Protein AF-E4WQK2-F1 (afdb_monomer_lite)

Foldseek 3Di:
DDPVCCPAPNLVVQLVLDDPVLCVVLVQEDSNLCSLLQWHWDPPDPDPVQTWIARPFPRDIDGRDNHSVCSLVVVCVRCVLGLSNQQVVLVPPQPPCLPDLVSQLVQLVVCCVPPNVVDDSVLSSVCSVLQWHADPVVQWIARSFNRQTHHSVQPDPVQSDPVNCVVSVLVSDSHGPSNCVVCPPVVSSVSVVVVVPDPPPPPPPPPDDPPPDPDPPPDDDPDDDDDDDD

Sequence (230 aa):
MSMLETDLFGFFDRFDCWTEDDNEFFDKTTLVERCKAGLIPERPCEEPDKLRLKCEFCEATFSEPDTDDEILAIHAMISSECPIIVSESALEPMIVEFESDDLRLTSLELLRATQCPHLDREFIAKLASEGFYFDERIQMIKCFFCITTIPVTRLTKTNLSEVYFTQFHSKSLVQCKQLLNVIGPKKFMELRDSRQAPATVPVDPNFKVKKSVPAKLTDVPKNEFSPAFY

Structure (mmCIF, N/CA/C/O backbone):
data_AF-E4WQK2-F1
#
_entry.id   AF-E4WQK2-F1
#
loop_
_atom_site.group_PDB
_atom_site.id
_atom_site.type_symbol
_atom_site.label_atom_id
_atom_site.label_alt_id
_atom_site.label_comp_id
_atom_site.label_asym_id
_atom_site.label_entity_id
_atom_site.label_seq_id
_atom_site.pdbx_PDB_ins_code
_atom_site.Cartn_x
_atom_site.Cartn_y
_atom_site.Cartn_z
_atom_site.occupancy
_atom_site.B_iso_or_equiv
_atom_site.auth_seq_id
_atom_site.auth_comp_id
_atom_site.auth_asym_id
_atom_site.auth_atom_id
_atom_site.pdbx_PDB_model_num
ATOM 1 N N . MET A 1 1 ? 10.151 -13.221 1.284 1.00 47.53 1 MET A N 1
ATOM 2 C CA . MET A 1 1 ? 8.904 -12.756 0.644 1.00 47.53 1 MET A CA 1
ATOM 3 C C . MET A 1 1 ? 8.333 -13.919 -0.154 1.00 47.53 1 MET A C 1
ATOM 5 O O . MET A 1 1 ? 9.067 -14.493 -0.950 1.00 47.53 1 MET A O 1
ATOM 9 N N . SER A 1 2 ? 7.121 -14.380 0.166 1.00 35.62 2 SER A N 1
ATOM 10 C CA . SER A 1 2 ? 6.542 -15.596 -0.438 1.00 35.62 2 SER A CA 1
ATOM 11 C C . SER A 1 2 ? 5.793 -15.258 -1.733 1.00 35.62 2 SER A C 1
ATOM 13 O O . SER A 1 2 ? 5.222 -14.176 -1.827 1.00 35.62 2 SER A O 1
ATOM 15 N N . MET A 1 3 ? 5.741 -16.185 -2.697 1.00 34.91 3 MET A N 1
ATOM 16 C CA . MET A 1 3 ? 5.001 -16.055 -3.972 1.00 34.91 3 MET A CA 1
ATOM 17 C C . MET A 1 3 ? 3.499 -15.724 -3.823 1.00 34.91 3 MET A C 1
ATOM 19 O O . MET A 1 3 ? 2.826 -15.520 -4.820 1.00 34.91 3 MET A O 1
ATOM 2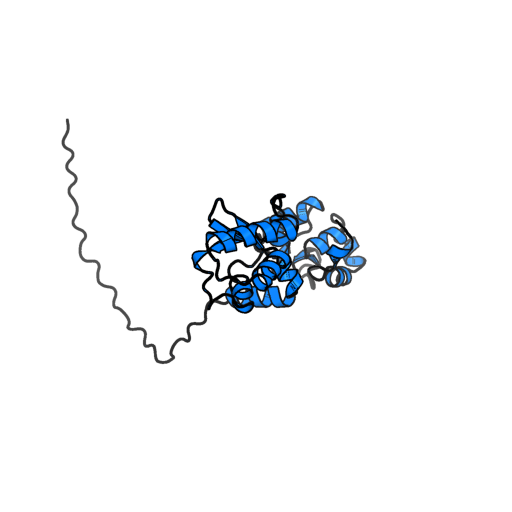3 N N . LEU A 1 4 ? 2.943 -15.692 -2.608 1.00 38.88 4 LEU A N 1
ATOM 24 C CA . LEU A 1 4 ? 1.546 -15.317 -2.361 1.00 38.88 4 LEU A CA 1
ATOM 25 C C . LEU A 1 4 ? 1.341 -13.802 -2.198 1.00 38.88 4 LEU A C 1
ATOM 27 O O . LEU A 1 4 ? 0.207 -13.342 -2.251 1.00 38.88 4 LEU A O 1
ATOM 31 N N . GLU A 1 5 ? 2.409 -13.015 -2.035 1.00 51.47 5 GLU A N 1
ATOM 32 C CA . GLU A 1 5 ? 2.319 -11.546 -2.007 1.00 51.47 5 GLU A CA 1
ATOM 33 C C . GLU A 1 5 ? 2.334 -10.922 -3.412 1.00 51.47 5 GLU A C 1
ATOM 35 O O . GLU A 1 5 ? 2.184 -9.711 -3.536 1.00 51.47 5 GLU A O 1
ATOM 40 N N . THR A 1 6 ? 2.510 -11.721 -4.474 1.00 53.97 6 THR A N 1
ATOM 41 C CA . THR A 1 6 ? 2.817 -11.189 -5.806 1.00 53.97 6 THR A CA 1
ATOM 42 C C . THR A 1 6 ? 1.617 -10.669 -6.573 1.00 53.97 6 THR A C 1
ATOM 44 O O . THR A 1 6 ? 1.842 -9.827 -7.412 1.00 53.97 6 THR A O 1
ATOM 47 N N . ASP A 1 7 ? 0.365 -11.055 -6.309 1.00 64.06 7 ASP A N 1
ATOM 48 C CA . ASP A 1 7 ? -0.767 -10.457 -7.054 1.00 64.06 7 ASP A CA 1
ATOM 49 C C . ASP A 1 7 ? -1.229 -9.100 -6.484 1.00 64.06 7 ASP A C 1
ATOM 51 O O . ASP A 1 7 ? -2.139 -8.440 -6.994 1.00 64.06 7 ASP A O 1
ATOM 55 N N . LEU A 1 8 ? -0.584 -8.635 -5.409 1.00 63.75 8 LEU A N 1
ATOM 56 C CA . LEU A 1 8 ? -0.851 -7.304 -4.894 1.00 63.75 8 LEU A CA 1
ATOM 57 C C . LEU A 1 8 ? -0.469 -6.262 -5.937 1.00 63.75 8 LEU A C 1
ATOM 59 O O . LEU A 1 8 ? 0.615 -6.285 -6.514 1.00 63.75 8 LEU A O 1
ATOM 63 N N . PHE A 1 9 ? -1.409 -5.350 -6.176 1.00 72.94 9 PHE A N 1
ATOM 64 C CA . PHE A 1 9 ? -1.321 -4.334 -7.211 1.00 72.94 9 PHE A CA 1
ATOM 65 C C . PHE A 1 9 ? -1.300 -4.866 -8.650 1.00 72.94 9 PHE A C 1
ATOM 67 O O . PHE A 1 9 ? -0.885 -4.109 -9.500 1.00 72.94 9 PHE A O 1
ATOM 74 N N . GLY A 1 10 ? -1.729 -6.083 -8.993 1.00 81.69 10 GLY A N 1
ATOM 75 C CA . GLY A 1 10 ? -1.776 -6.501 -10.412 1.00 81.69 10 GLY A CA 1
ATOM 76 C C . GLY A 1 10 ? -0.384 -6.646 -11.040 1.00 81.69 10 GLY A C 1
ATOM 77 O O . GLY A 1 10 ? -0.112 -6.170 -12.139 1.00 81.69 10 GLY A O 1
ATOM 78 N N . PHE A 1 11 ? 0.545 -7.253 -10.302 1.00 87.69 11 PHE A N 1
ATOM 79 C CA . PHE A 1 11 ? 1.897 -7.541 -10.787 1.00 87.69 11 PHE A CA 1
ATOM 80 C C . PHE A 1 11 ? 1.895 -8.335 -12.091 1.00 87.69 11 PHE A C 1
ATOM 82 O O . PHE A 1 11 ? 2.681 -8.015 -12.976 1.00 87.69 11 PHE A O 1
ATOM 89 N N . PHE A 1 12 ? 1.034 -9.353 -12.206 1.00 88.81 12 PHE A N 1
ATOM 90 C CA . PHE A 1 12 ? 0.967 -10.195 -13.401 1.00 88.81 12 PHE A CA 1
ATOM 91 C C . PHE A 1 12 ? 0.456 -9.412 -14.609 1.00 88.81 12 PHE A C 1
ATOM 93 O O . PHE A 1 12 ? 1.057 -9.512 -15.671 1.00 88.81 12 PHE A O 1
ATOM 100 N N . ASP A 1 13 ? -0.544 -8.545 -14.421 1.00 89.12 13 ASP A N 1
ATOM 101 C CA . ASP A 1 13 ? -1.016 -7.644 -15.479 1.00 89.12 13 ASP A CA 1
ATOM 102 C C . ASP A 1 13 ? 0.129 -6.762 -16.001 1.00 89.12 13 ASP A C 1
ATOM 104 O O . ASP A 1 13 ? 0.308 -6.607 -17.208 1.00 89.12 13 ASP A O 1
ATOM 108 N N . ARG A 1 14 ? 0.965 -6.227 -15.098 1.00 92.12 14 ARG A N 1
ATOM 109 C CA . ARG A 1 14 ? 2.166 -5.485 -15.503 1.00 92.12 14 ARG A CA 1
ATOM 110 C C . ARG A 1 14 ? 3.194 -6.364 -16.169 1.00 92.12 14 ARG A C 1
ATOM 112 O O . ARG A 1 14 ? 3.800 -5.903 -17.122 1.00 92.12 14 ARG A O 1
ATOM 119 N N . PHE A 1 15 ? 3.427 -7.567 -15.660 1.00 93.31 15 PHE A N 1
ATOM 120 C CA . PHE A 1 15 ? 4.380 -8.512 -16.232 1.00 93.31 15 PHE A CA 1
ATOM 121 C C . PHE A 1 15 ? 4.030 -8.807 -17.697 1.00 93.31 15 PHE A C 1
ATOM 123 O O . PHE A 1 15 ? 4.909 -8.758 -18.553 1.00 93.31 15 PHE A O 1
ATOM 130 N N . ASP A 1 16 ? 2.742 -8.979 -17.994 1.00 93.06 16 ASP A N 1
ATOM 131 C CA . ASP A 1 16 ? 2.219 -9.221 -19.341 1.00 93.06 16 ASP A CA 1
ATOM 132 C C . ASP A 1 16 ? 2.326 -7.998 -20.278 1.00 93.06 16 ASP A C 1
ATOM 134 O O . ASP A 1 16 ? 2.269 -8.148 -21.500 1.00 93.06 16 ASP A O 1
ATOM 138 N N . CYS A 1 17 ? 2.524 -6.784 -19.747 1.00 92.31 17 CYS A N 1
ATOM 139 C CA . CYS A 1 17 ? 2.789 -5.590 -20.561 1.00 92.31 17 CYS A CA 1
ATOM 140 C C . CYS A 1 17 ? 4.197 -5.572 -21.182 1.00 92.31 17 CYS A C 1
ATOM 142 O O . CYS A 1 17 ? 4.439 -4.766 -22.086 1.00 92.31 17 CYS A O 1
ATOM 144 N N . TRP A 1 18 ? 5.116 -6.419 -20.711 1.00 93.88 18 TRP A N 1
ATOM 145 C CA . TRP A 1 18 ? 6.500 -6.466 -21.178 1.00 93.88 18 TRP A CA 1
ATOM 146 C C . TRP A 1 18 ? 6.686 -7.481 -22.301 1.00 93.88 18 TRP A C 1
ATOM 148 O O . TRP A 1 18 ? 6.331 -8.651 -22.189 1.00 93.88 18 TRP A O 1
ATOM 158 N N . THR A 1 19 ? 7.305 -7.034 -23.386 1.00 92.81 19 THR A N 1
ATOM 159 C CA . THR A 1 19 ? 7.730 -7.878 -24.508 1.00 92.81 19 THR A CA 1
ATOM 160 C C . THR A 1 19 ? 9.213 -8.229 -24.397 1.00 92.81 19 THR A C 1
ATOM 162 O O . THR A 1 19 ? 9.945 -7.620 -23.616 1.00 92.81 19 THR A O 1
ATOM 165 N N . GLU A 1 20 ? 9.669 -9.221 -25.167 1.00 91.56 20 GLU A N 1
ATOM 166 C CA . GLU A 1 20 ? 11.101 -9.546 -25.264 1.00 91.56 20 GLU A CA 1
ATOM 167 C C . GLU A 1 20 ? 11.903 -8.315 -25.708 1.00 91.56 20 GLU A C 1
ATOM 169 O O . GLU A 1 20 ? 12.851 -7.945 -25.021 1.00 91.56 20 GLU A O 1
ATOM 174 N N . ASP A 1 21 ? 11.429 -7.608 -26.740 1.00 89.38 21 ASP A N 1
ATOM 175 C CA . ASP A 1 21 ? 12.044 -6.375 -27.237 1.00 89.38 21 ASP A CA 1
ATOM 176 C C . ASP A 1 21 ? 12.180 -5.307 -26.138 1.00 89.38 21 ASP A C 1
ATOM 178 O O . ASP A 1 21 ? 13.259 -4.747 -25.967 1.00 89.38 21 ASP A O 1
ATOM 182 N N . ASP A 1 22 ? 11.134 -5.037 -25.338 1.00 90.62 22 ASP A N 1
ATOM 183 C CA . ASP A 1 22 ? 11.268 -4.055 -24.244 1.00 90.62 22 ASP A CA 1
ATOM 184 C C . ASP A 1 22 ? 12.362 -4.479 -23.258 1.00 90.62 22 ASP A C 1
ATOM 186 O O . ASP A 1 22 ? 13.129 -3.648 -22.783 1.00 90.62 22 ASP A O 1
ATOM 190 N N . ASN A 1 23 ? 12.447 -5.769 -22.931 1.00 90.50 23 ASN A N 1
ATOM 191 C CA . ASN A 1 23 ? 13.437 -6.254 -21.976 1.00 90.50 23 ASN A CA 1
ATOM 192 C C . ASN A 1 23 ? 14.869 -6.185 -22.521 1.00 90.50 23 ASN A C 1
ATOM 194 O O . ASN A 1 23 ? 15.788 -6.030 -21.725 1.00 90.50 23 ASN A O 1
ATOM 198 N N . GLU A 1 24 ? 15.066 -6.264 -23.839 1.00 91.00 24 GLU A N 1
ATOM 199 C CA . GLU A 1 24 ? 16.371 -5.997 -24.458 1.00 91.00 24 GLU A CA 1
ATOM 200 C C . GLU A 1 24 ? 16.767 -4.519 -24.352 1.00 91.00 24 GLU A C 1
ATOM 202 O O . GLU A 1 24 ? 17.947 -4.198 -24.230 1.00 91.00 24 GLU A O 1
ATOM 207 N N . PHE A 1 25 ? 15.785 -3.617 -24.387 1.00 89.81 25 PHE A N 1
ATOM 208 C CA . PHE A 1 25 ? 15.997 -2.174 -24.299 1.00 89.81 25 PHE A CA 1
ATOM 209 C C . PHE A 1 25 ? 16.221 -1.673 -22.870 1.00 89.81 25 PHE A C 1
ATOM 211 O O . PHE A 1 25 ? 16.947 -0.700 -22.670 1.00 89.81 25 PHE A O 1
ATOM 218 N N . PHE A 1 26 ? 15.597 -2.321 -21.892 1.00 92.38 26 PHE A N 1
ATOM 219 C CA . PHE A 1 26 ? 15.767 -2.023 -20.478 1.00 92.38 26 PHE A CA 1
ATOM 220 C C . PHE A 1 26 ? 16.654 -3.099 -19.827 1.00 92.38 26 PHE A C 1
ATOM 222 O O . PHE A 1 26 ? 16.157 -4.021 -19.171 1.00 92.38 26 PHE A O 1
ATOM 229 N N . ASP A 1 27 ? 17.963 -3.027 -20.077 1.00 93.88 27 ASP A N 1
ATOM 230 C CA . ASP A 1 27 ? 18.944 -4.074 -19.753 1.00 93.88 27 ASP A CA 1
ATOM 231 C C . ASP A 1 27 ? 19.620 -3.906 -18.383 1.00 93.88 27 ASP A C 1
ATOM 233 O O . ASP A 1 27 ? 20.290 -4.824 -17.900 1.00 93.88 27 ASP A O 1
ATOM 237 N N . LYS A 1 28 ? 19.444 -2.747 -17.741 1.00 95.62 28 LYS A N 1
ATOM 238 C CA . LYS A 1 28 ? 20.088 -2.424 -16.460 1.00 95.62 28 LYS A CA 1
ATOM 239 C C . LYS A 1 28 ? 19.337 -2.980 -15.261 1.00 95.62 28 LYS A C 1
ATOM 241 O O . LYS A 1 28 ? 19.944 -3.285 -14.235 1.00 95.62 28 LYS A O 1
ATOM 246 N N . THR A 1 29 ? 18.020 -3.093 -15.385 1.00 96.38 29 THR A N 1
ATOM 247 C CA . THR A 1 29 ? 17.130 -3.560 -14.325 1.00 96.38 29 THR A CA 1
ATOM 248 C C . THR A 1 29 ? 16.412 -4.839 -14.721 1.00 96.38 29 THR A C 1
ATOM 250 O O . THR A 1 29 ? 16.232 -5.152 -15.898 1.00 96.38 29 THR A O 1
ATOM 253 N N . THR A 1 30 ? 15.981 -5.616 -13.735 1.00 95.88 30 THR A N 1
ATOM 254 C CA . THR A 1 30 ? 15.232 -6.842 -13.989 1.00 95.88 30 THR A CA 1
ATOM 255 C C . THR A 1 30 ? 13.743 -6.555 -14.157 1.00 95.88 30 THR A C 1
ATOM 257 O O . THR A 1 30 ? 13.148 -5.743 -13.446 1.00 95.88 30 THR A O 1
ATOM 260 N N . LEU A 1 31 ? 13.099 -7.296 -15.064 1.00 95.31 31 LEU A N 1
ATOM 261 C CA . LEU A 1 31 ? 11.646 -7.260 -15.263 1.00 95.31 31 LEU A CA 1
ATOM 262 C C . LEU A 1 31 ? 10.870 -7.383 -13.940 1.00 95.31 31 LEU A C 1
ATOM 264 O O . LEU A 1 31 ? 9.914 -6.651 -13.696 1.00 95.31 31 LEU A O 1
ATOM 268 N N . VAL A 1 32 ? 11.307 -8.292 -13.065 1.00 93.69 32 VAL A N 1
ATOM 269 C CA . VAL A 1 32 ? 10.649 -8.552 -11.780 1.00 93.69 32 VAL A CA 1
ATOM 270 C C . VAL A 1 32 ? 10.656 -7.312 -10.889 1.00 93.69 32 VAL A C 1
ATOM 272 O O . VAL A 1 32 ? 9.604 -6.952 -10.357 1.00 93.69 32 VAL A O 1
ATOM 275 N N . GLU A 1 33 ? 11.799 -6.644 -10.731 1.00 93.94 33 GLU A N 1
ATOM 276 C CA . GLU A 1 33 ? 11.900 -5.469 -9.861 1.00 93.94 33 GLU A CA 1
ATOM 277 C C . GLU A 1 33 ? 11.173 -4.255 -10.456 1.00 93.94 33 GLU A C 1
ATOM 279 O O . GLU A 1 33 ? 10.476 -3.540 -9.732 1.00 93.94 33 GLU A O 1
ATOM 284 N N . ARG A 1 34 ? 11.180 -4.094 -11.786 1.00 95.12 34 ARG A N 1
ATOM 285 C CA . ARG A 1 34 ? 10.340 -3.093 -12.468 1.00 95.12 34 ARG A CA 1
ATOM 286 C C . ARG A 1 34 ? 8.850 -3.302 -12.189 1.00 95.12 34 ARG A C 1
ATOM 288 O O . ARG A 1 34 ? 8.156 -2.365 -11.788 1.00 95.12 34 ARG A O 1
ATOM 295 N N . CYS A 1 35 ? 8.355 -4.530 -12.341 1.00 93.50 35 CYS A N 1
ATOM 296 C CA . CYS A 1 35 ? 6.951 -4.860 -12.089 1.00 93.50 35 CYS A CA 1
ATOM 297 C C . CYS A 1 35 ? 6.563 -4.689 -10.613 1.00 93.50 35 CYS A C 1
ATOM 299 O O . CYS A 1 35 ? 5.464 -4.194 -10.332 1.00 93.50 35 CYS A O 1
ATOM 301 N N . LYS A 1 36 ? 7.449 -5.051 -9.671 1.00 89.38 36 LYS A N 1
ATOM 302 C CA . LYS A 1 36 ? 7.256 -4.806 -8.228 1.00 89.38 36 LYS A CA 1
ATOM 303 C C . LYS A 1 36 ? 7.167 -3.319 -7.910 1.00 89.38 36 LYS A C 1
ATOM 305 O O . LYS A 1 36 ? 6.302 -2.912 -7.144 1.00 89.38 36 LYS A O 1
ATOM 310 N N . ALA A 1 37 ? 7.989 -2.500 -8.559 1.00 91.81 37 ALA A N 1
ATOM 311 C CA . ALA A 1 37 ? 7.958 -1.051 -8.415 1.00 91.81 37 ALA A CA 1
ATOM 312 C C . ALA A 1 37 ? 6.768 -0.371 -9.122 1.00 91.81 37 ALA A C 1
ATOM 314 O O . ALA A 1 37 ? 6.678 0.858 -9.116 1.00 91.81 37 ALA A O 1
ATOM 315 N N . GLY A 1 38 ? 5.840 -1.137 -9.709 1.00 93.06 38 GLY A N 1
ATOM 316 C CA . GLY A 1 38 ? 4.648 -0.602 -10.370 1.00 93.06 38 GLY A CA 1
ATOM 317 C C . GLY A 1 38 ? 4.899 -0.061 -11.777 1.00 93.06 38 GLY A C 1
ATOM 318 O O . GLY A 1 38 ? 4.087 0.727 -12.264 1.00 93.06 38 GLY A O 1
ATOM 319 N N . LEU A 1 39 ? 6.018 -0.432 -12.408 1.00 95.38 39 LEU A N 1
ATOM 320 C CA . LEU A 1 39 ? 6.482 0.162 -13.659 1.00 95.38 39 LEU A CA 1
ATOM 321 C C . LEU A 1 39 ? 6.132 -0.688 -14.880 1.00 95.38 39 LEU A C 1
ATOM 323 O O . LEU A 1 39 ? 6.212 -1.917 -14.860 1.00 95.38 39 LEU A O 1
ATOM 327 N N . ILE A 1 40 ? 5.795 0.012 -15.957 1.00 95.69 40 ILE A N 1
ATOM 328 C CA . ILE A 1 40 ? 5.549 -0.510 -17.302 1.00 95.69 40 ILE A CA 1
ATOM 329 C C . ILE A 1 40 ? 6.337 0.321 -18.326 1.00 95.69 40 ILE A C 1
ATOM 331 O O . ILE A 1 40 ? 6.683 1.474 -18.033 1.00 95.69 40 ILE A O 1
ATOM 335 N N . PRO A 1 41 ? 6.617 -0.214 -19.525 1.00 94.75 41 PRO A N 1
ATOM 336 C CA . PRO A 1 41 ? 7.202 0.582 -20.599 1.00 94.75 41 PRO A CA 1
ATOM 337 C C . PRO A 1 41 ? 6.231 1.692 -21.042 1.00 94.75 41 PRO A C 1
ATOM 339 O O . PRO A 1 41 ? 5.041 1.451 -21.256 1.00 94.75 41 PRO A O 1
ATOM 342 N N . GLU A 1 42 ? 6.725 2.923 -21.200 1.00 92.62 42 GLU A N 1
ATOM 343 C CA . GLU A 1 42 ? 5.944 4.035 -21.751 1.00 92.62 42 GLU A CA 1
ATOM 344 C C . GLU A 1 42 ? 5.792 3.870 -23.277 1.00 92.62 42 GLU A C 1
ATOM 346 O O . GLU A 1 42 ? 6.772 3.912 -24.021 1.00 92.62 42 GLU A O 1
ATOM 351 N N . ARG A 1 43 ? 4.554 3.672 -23.759 1.00 83.75 43 ARG A N 1
ATOM 352 C CA . ARG A 1 43 ? 4.234 3.491 -25.188 1.00 83.75 43 ARG A CA 1
ATOM 353 C C . ARG A 1 43 ? 3.077 4.402 -25.641 1.00 83.75 43 ARG A C 1
ATOM 355 O O . ARG A 1 43 ? 2.094 4.511 -24.908 1.00 83.75 43 ARG A O 1
ATOM 362 N N . PRO A 1 44 ? 3.107 4.948 -26.874 1.00 71.81 44 PRO A N 1
ATOM 363 C CA . PRO A 1 44 ? 4.276 5.070 -27.744 1.00 71.81 44 PRO A CA 1
ATOM 364 C C . PRO A 1 44 ? 5.255 6.085 -27.147 1.00 71.81 44 PRO A C 1
ATOM 366 O O . PRO A 1 44 ? 4.831 7.142 -26.684 1.00 71.81 44 PRO A O 1
ATOM 369 N N . CYS A 1 45 ? 6.553 5.791 -27.169 1.00 63.28 45 CYS A N 1
ATOM 370 C CA . CYS A 1 45 ? 7.516 6.818 -26.810 1.00 63.28 45 CYS A CA 1
ATOM 371 C C . CYS A 1 45 ? 7.611 7.824 -27.963 1.00 63.28 45 CYS A C 1
ATOM 373 O O . CYS A 1 45 ? 7.915 7.445 -29.095 1.00 63.28 45 CYS A O 1
ATOM 375 N N . GLU A 1 46 ? 7.322 9.098 -27.688 1.00 64.88 46 GLU A N 1
ATOM 376 C CA . GLU A 1 46 ? 7.424 10.179 -28.681 1.00 64.88 46 GLU A CA 1
ATOM 377 C C . GLU A 1 46 ? 8.857 10.331 -29.216 1.00 64.88 46 GLU A C 1
ATOM 379 O O . GLU A 1 46 ? 9.067 10.784 -30.341 1.00 64.88 46 GLU A O 1
ATOM 384 N N . GLU A 1 47 ? 9.837 9.903 -28.420 1.00 72.62 47 GLU A N 1
ATOM 385 C CA . GLU A 1 47 ? 11.247 9.873 -28.766 1.00 72.62 47 GLU A CA 1
ATOM 386 C C . GLU A 1 47 ? 11.734 8.413 -28.756 1.00 72.62 47 GLU A C 1
ATOM 388 O O . GLU A 1 47 ? 12.042 7.892 -27.685 1.00 72.62 47 GLU A O 1
ATOM 393 N N . PRO A 1 48 ? 11.826 7.730 -29.914 1.00 63.34 48 PRO A N 1
ATOM 394 C CA . PRO A 1 48 ? 12.203 6.311 -29.976 1.00 63.34 48 PRO A CA 1
ATOM 395 C C . PRO A 1 48 ? 13.572 6.010 -29.342 1.00 63.34 48 PRO A C 1
ATOM 397 O O . PRO A 1 48 ? 13.811 4.884 -28.922 1.00 63.34 48 PRO A O 1
ATOM 400 N N . ASP A 1 49 ? 14.431 7.024 -29.209 1.00 69.88 49 ASP A N 1
ATOM 401 C CA . ASP A 1 49 ? 15.751 6.916 -28.579 1.00 69.88 49 ASP A CA 1
ATOM 402 C C . ASP A 1 49 ? 15.727 7.119 -27.049 1.00 69.88 49 ASP A C 1
ATOM 404 O O . ASP A 1 49 ? 16.746 6.940 -26.381 1.00 69.88 49 ASP A O 1
ATOM 408 N N . LYS A 1 50 ? 14.590 7.523 -26.467 1.00 75.25 50 LYS A N 1
ATOM 409 C CA . LYS A 1 50 ? 14.439 7.740 -25.022 1.00 75.25 50 LYS A CA 1
ATOM 410 C C . LYS A 1 50 ? 13.486 6.716 -24.439 1.00 75.25 50 LYS A C 1
ATOM 412 O O . LYS A 1 50 ? 12.293 6.950 -24.317 1.00 75.25 50 LYS A O 1
ATOM 417 N N . LEU A 1 51 ? 14.028 5.585 -24.030 1.00 82.81 51 LEU A N 1
ATOM 418 C CA . LEU A 1 51 ? 13.278 4.573 -23.300 1.00 82.81 51 LEU A CA 1
ATOM 419 C C . LEU A 1 51 ? 12.881 5.118 -21.924 1.00 82.81 51 LEU A C 1
ATOM 421 O O . LEU A 1 51 ? 13.724 5.613 -21.169 1.00 82.81 51 LEU A O 1
ATOM 425 N N . ARG A 1 52 ? 11.586 5.066 -21.608 1.00 92.69 52 ARG A N 1
ATOM 426 C CA . ARG A 1 52 ? 11.042 5.575 -20.346 1.00 92.69 52 ARG A CA 1
ATOM 427 C C . ARG A 1 52 ? 10.150 4.540 -19.690 1.00 92.69 52 ARG A C 1
ATOM 429 O O . ARG A 1 52 ? 9.380 3.839 -20.344 1.00 92.69 52 ARG A O 1
ATOM 436 N N . LEU A 1 53 ? 10.264 4.480 -18.373 1.00 94.62 53 LEU A N 1
ATOM 437 C CA . LEU A 1 53 ? 9.399 3.710 -17.501 1.00 94.62 53 LEU A CA 1
ATOM 438 C C . LEU A 1 53 ? 8.282 4.627 -17.017 1.00 94.62 53 LEU A C 1
ATOM 440 O O . LEU A 1 53 ? 8.542 5.766 -16.623 1.00 94.62 53 LEU A O 1
ATOM 444 N N . LYS A 1 54 ? 7.049 4.128 -17.018 1.00 95.50 54 LYS A N 1
ATOM 445 C CA . LYS A 1 54 ? 5.887 4.803 -16.441 1.00 95.50 54 LYS A CA 1
ATOM 446 C C . LYS A 1 54 ? 5.345 3.973 -15.285 1.00 95.50 54 LYS A C 1
ATOM 448 O O . LYS A 1 54 ? 5.144 2.770 -15.420 1.00 95.50 54 LYS A O 1
ATOM 453 N N . CYS A 1 55 ? 5.068 4.617 -14.159 1.00 95.31 55 CYS A N 1
ATOM 454 C CA . CYS A 1 55 ? 4.308 4.007 -13.078 1.00 95.31 55 CYS A CA 1
ATOM 455 C C . CYS A 1 55 ? 2.813 4.010 -13.414 1.00 95.31 55 CYS A C 1
ATOM 457 O O . CYS A 1 55 ? 2.240 5.052 -13.731 1.00 95.31 55 CYS A O 1
ATOM 459 N N . GLU A 1 56 ? 2.162 2.859 -13.286 1.00 92.38 56 GLU A N 1
ATOM 460 C CA . GLU A 1 56 ? 0.730 2.696 -13.569 1.00 92.38 56 GLU A CA 1
ATOM 461 C C . GLU A 1 56 ? -0.177 3.401 -12.537 1.00 92.38 56 GLU A C 1
ATOM 463 O O . GLU A 1 56 ? -1.328 3.719 -12.824 1.00 92.38 56 GLU A O 1
ATOM 468 N N . PHE A 1 57 ? 0.339 3.696 -11.337 1.00 88.12 57 PHE A N 1
ATOM 469 C CA . PHE A 1 57 ? -0.458 4.229 -10.222 1.00 88.12 57 PHE A CA 1
ATOM 470 C C . PHE A 1 57 ? -0.364 5.743 -10.044 1.00 88.12 57 PHE A C 1
ATOM 472 O O . PHE A 1 57 ? -1.349 6.405 -9.709 1.00 88.12 57 PHE A O 1
ATOM 479 N N . CYS A 1 58 ? 0.835 6.302 -10.175 1.00 90.81 58 CYS A N 1
ATOM 480 C CA . CYS A 1 58 ? 1.062 7.737 -9.995 1.00 90.81 58 CYS A CA 1
ATOM 481 C C . CYS A 1 58 ? 1.366 8.457 -11.309 1.00 90.81 58 CYS A C 1
ATOM 483 O O . CYS A 1 58 ? 1.608 9.659 -11.288 1.00 90.81 58 CYS A O 1
ATOM 485 N N . GLU A 1 59 ? 1.389 7.723 -12.427 1.00 91.94 59 GLU A N 1
ATOM 486 C CA . GLU A 1 59 ? 1.736 8.215 -13.765 1.00 91.94 59 GLU A CA 1
ATOM 487 C C . GLU A 1 59 ? 3.126 8.856 -13.871 1.00 91.94 59 GLU A C 1
ATOM 489 O O . GLU A 1 59 ? 3.460 9.435 -14.902 1.00 91.94 59 GLU A O 1
ATOM 494 N N . ALA A 1 60 ? 3.958 8.726 -12.832 1.00 93.75 60 ALA A N 1
ATOM 495 C CA . ALA A 1 60 ? 5.325 9.207 -12.846 1.00 93.75 60 ALA A CA 1
ATOM 496 C C . ALA A 1 60 ? 6.123 8.488 -13.932 1.00 93.75 60 ALA A C 1
ATOM 498 O O . ALA A 1 60 ? 6.073 7.265 -14.057 1.00 93.75 60 ALA A O 1
ATOM 499 N N . THR A 1 61 ? 6.886 9.267 -14.686 1.00 94.38 61 THR A N 1
ATOM 500 C CA . THR A 1 61 ? 7.715 8.782 -15.790 1.00 94.38 61 THR A CA 1
ATOM 501 C C . THR A 1 61 ? 9.182 9.059 -15.497 1.00 94.38 61 THR A C 1
ATOM 503 O O . THR A 1 61 ? 9.520 10.202 -15.171 1.00 94.38 61 THR A O 1
ATOM 506 N N . PHE A 1 62 ? 10.060 8.075 -15.653 1.00 91.19 62 PHE A N 1
ATOM 507 C CA . PHE A 1 62 ? 11.499 8.244 -15.448 1.00 91.19 62 PHE A CA 1
ATOM 508 C C . PHE A 1 62 ? 12.332 7.337 -16.351 1.00 91.19 62 PHE A C 1
ATOM 510 O O . PHE A 1 62 ? 11.835 6.365 -16.916 1.00 91.19 62 PHE A O 1
ATOM 517 N N . SER A 1 63 ? 13.597 7.710 -16.529 1.00 93.25 63 SER A N 1
ATOM 518 C CA . SER A 1 63 ? 14.584 6.880 -17.222 1.00 93.25 63 SER A CA 1
ATOM 519 C C . SER A 1 63 ? 14.903 5.636 -16.401 1.00 93.25 63 SER A C 1
ATOM 521 O O . SER A 1 63 ? 14.777 5.664 -15.177 1.00 93.25 63 SER A O 1
ATOM 523 N N . GLU A 1 64 ? 15.353 4.569 -17.058 1.00 93.94 64 GLU A N 1
ATOM 524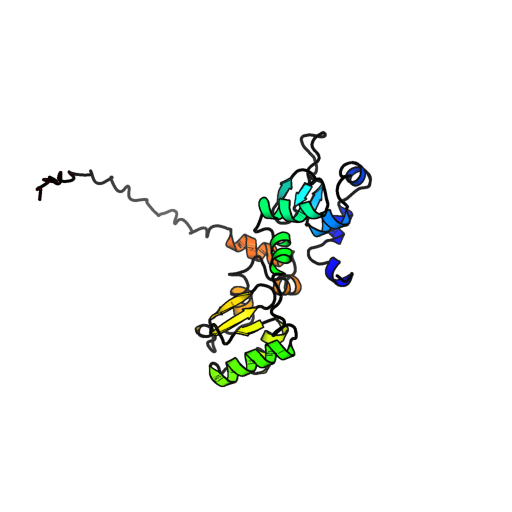 C CA . GLU A 1 64 ? 15.790 3.367 -16.350 1.00 93.94 64 GLU A CA 1
ATOM 525 C C . GLU A 1 64 ? 16.936 3.683 -15.367 1.00 93.94 64 GLU A C 1
ATOM 527 O O . GLU A 1 64 ? 17.931 4.295 -15.777 1.00 93.94 64 GLU A O 1
ATOM 532 N N . PRO A 1 65 ? 16.799 3.294 -14.087 1.00 95.12 65 PRO A N 1
ATOM 533 C CA . PRO A 1 65 ? 17.879 3.352 -13.104 1.00 95.12 65 PRO A CA 1
ATOM 534 C C . PRO A 1 65 ? 19.086 2.498 -13.497 1.00 95.12 65 PRO A C 1
ATOM 536 O O . PRO A 1 65 ? 18.985 1.625 -14.358 1.00 95.12 65 PRO A O 1
ATOM 539 N N . ASP A 1 66 ? 20.229 2.712 -12.843 1.00 96.38 66 ASP A N 1
ATOM 540 C CA . ASP A 1 66 ? 21.432 1.931 -13.143 1.00 96.38 66 ASP A CA 1
ATOM 541 C C . ASP A 1 66 ? 21.440 0.566 -12.438 1.00 96.38 66 ASP A C 1
ATOM 543 O O . ASP A 1 66 ? 22.187 -0.326 -12.842 1.00 96.38 66 ASP A O 1
ATOM 547 N N . THR A 1 67 ? 20.612 0.386 -11.401 1.00 96.69 67 THR A N 1
ATOM 548 C CA . THR A 1 67 ? 20.469 -0.876 -10.658 1.00 96.69 67 THR A CA 1
ATOM 549 C C . THR A 1 67 ? 19.044 -1.088 -10.135 1.00 96.69 67 THR A C 1
ATOM 551 O O . THR A 1 67 ? 18.281 -0.135 -9.969 1.00 96.69 67 THR A O 1
ATOM 554 N N . ASP A 1 68 ? 18.698 -2.339 -9.813 1.00 95.62 68 ASP A N 1
ATOM 555 C CA . ASP A 1 68 ? 17.401 -2.702 -9.218 1.00 95.62 68 ASP A CA 1
ATOM 556 C C . ASP A 1 68 ? 17.131 -1.981 -7.882 1.00 95.62 68 ASP A C 1
ATOM 558 O O . ASP A 1 68 ? 16.023 -1.495 -7.643 1.00 95.62 68 ASP A O 1
ATOM 562 N N . ASP A 1 69 ? 18.159 -1.837 -7.040 1.00 91.06 69 ASP A N 1
ATOM 563 C CA . ASP A 1 69 ? 18.050 -1.198 -5.721 1.00 91.06 69 ASP A CA 1
ATOM 564 C C . ASP A 1 69 ? 17.676 0.295 -5.813 1.00 91.06 69 ASP A C 1
ATOM 566 O O . ASP A 1 69 ? 17.086 0.867 -4.893 1.00 91.06 69 ASP A O 1
ATOM 570 N N . GLU A 1 70 ? 17.987 0.944 -6.937 1.00 94.31 70 GLU A N 1
ATOM 571 C CA . GLU A 1 70 ? 17.684 2.357 -7.165 1.00 94.31 70 GLU A CA 1
ATOM 572 C C . GLU A 1 70 ? 16.238 2.601 -7.612 1.00 94.31 70 GLU A C 1
ATOM 574 O O . GLU A 1 70 ? 15.752 3.729 -7.488 1.00 94.31 70 GLU A O 1
ATOM 579 N N . ILE A 1 71 ? 15.522 1.577 -8.097 1.00 94.81 71 ILE A N 1
ATOM 580 C CA . ILE A 1 71 ? 14.189 1.739 -8.696 1.00 94.81 71 ILE A CA 1
ATOM 581 C C . ILE A 1 71 ? 13.209 2.367 -7.706 1.00 94.81 71 ILE A C 1
ATOM 583 O O . ILE A 1 71 ? 12.599 3.400 -8.000 1.00 94.81 71 ILE A O 1
ATOM 587 N N . LEU A 1 72 ? 13.062 1.772 -6.520 1.00 91.00 72 LEU A N 1
ATOM 588 C CA . LEU A 1 72 ? 12.142 2.285 -5.504 1.00 91.00 72 LEU A CA 1
ATOM 589 C C . LEU A 1 72 ? 12.619 3.620 -4.928 1.00 91.00 72 LEU A C 1
ATOM 591 O O . LEU A 1 72 ? 11.788 4.479 -4.643 1.00 91.00 72 LEU A O 1
ATOM 595 N N . ALA A 1 73 ? 13.931 3.830 -4.799 1.00 89.38 73 ALA A N 1
ATOM 596 C CA . ALA A 1 73 ? 14.482 5.086 -4.298 1.00 89.38 73 ALA A CA 1
ATOM 597 C C . ALA A 1 73 ? 14.156 6.259 -5.238 1.00 89.38 73 ALA A C 1
ATOM 599 O O . ALA A 1 73 ? 13.612 7.274 -4.799 1.00 89.38 73 ALA A O 1
ATOM 600 N N . ILE A 1 74 ? 14.412 6.104 -6.539 1.00 93.62 74 ILE A N 1
ATOM 601 C CA . ILE A 1 74 ? 14.105 7.117 -7.558 1.00 93.62 74 ILE A CA 1
ATOM 602 C C . ILE A 1 74 ? 12.595 7.336 -7.652 1.00 93.62 74 ILE A C 1
ATOM 604 O O . ILE A 1 74 ? 12.129 8.477 -7.661 1.00 93.62 74 ILE A O 1
ATOM 608 N N . HIS A 1 75 ? 11.812 6.260 -7.662 1.00 94.25 75 HIS A N 1
ATOM 609 C CA . HIS A 1 75 ? 10.359 6.356 -7.710 1.00 94.25 75 HIS A CA 1
ATOM 610 C C . HIS A 1 75 ? 9.805 7.083 -6.469 1.00 94.25 75 HIS A C 1
ATOM 612 O O . HIS A 1 75 ? 8.958 7.965 -6.615 1.00 94.25 75 HIS A O 1
ATOM 618 N N . ALA A 1 76 ? 10.345 6.833 -5.273 1.00 89.50 76 ALA A N 1
ATOM 619 C CA . ALA A 1 76 ? 9.984 7.562 -4.058 1.00 89.50 76 ALA A CA 1
ATOM 620 C C . ALA A 1 76 ? 10.376 9.043 -4.101 1.00 89.50 76 ALA A C 1
ATOM 622 O O . ALA A 1 76 ? 9.631 9.887 -3.605 1.00 89.50 76 ALA A O 1
ATOM 623 N N . MET A 1 77 ? 11.515 9.379 -4.712 1.00 89.88 77 MET A N 1
ATOM 624 C CA . MET A 1 77 ? 11.923 10.773 -4.903 1.00 89.88 77 MET A CA 1
ATOM 625 C C . MET A 1 77 ? 10.980 11.530 -5.844 1.00 89.88 77 MET A C 1
ATOM 627 O O . MET A 1 77 ? 10.708 12.707 -5.617 1.00 89.88 77 MET A O 1
ATOM 631 N N . ILE A 1 78 ? 10.484 10.870 -6.893 1.00 92.94 78 ILE A N 1
ATOM 632 C CA . ILE A 1 78 ? 9.592 11.485 -7.886 1.00 92.94 78 ILE A CA 1
ATOM 633 C C . ILE A 1 78 ? 8.152 11.553 -7.371 1.00 92.94 78 ILE A C 1
ATOM 635 O O . ILE A 1 78 ? 7.464 12.553 -7.568 1.00 92.94 78 ILE A O 1
ATOM 639 N N . SER A 1 79 ? 7.683 10.486 -6.728 1.00 91.81 79 SER A N 1
ATOM 640 C CA . SER A 1 79 ? 6.315 10.358 -6.237 1.00 91.81 79 SER A CA 1
ATOM 641 C C . SER A 1 79 ? 6.294 9.606 -4.908 1.00 91.81 79 SER A C 1
ATOM 643 O O . SER A 1 79 ? 5.960 8.424 -4.831 1.00 91.81 79 SER A O 1
ATOM 645 N N . SER A 1 80 ? 6.620 10.319 -3.830 1.00 84.38 80 SER A N 1
ATOM 646 C CA . SER A 1 80 ? 6.594 9.786 -2.459 1.00 84.38 80 SER A CA 1
ATOM 647 C C . SER A 1 80 ? 5.192 9.388 -1.988 1.00 84.38 80 SER A C 1
ATOM 649 O O . SER A 1 80 ? 5.050 8.605 -1.054 1.00 84.38 80 SER A O 1
ATOM 651 N N . GLU A 1 81 ? 4.154 9.901 -2.649 1.00 80.94 81 GLU A N 1
ATOM 652 C CA . GLU A 1 81 ? 2.751 9.556 -2.408 1.00 80.94 81 GLU A CA 1
ATOM 653 C C . GLU A 1 81 ? 2.250 8.419 -3.317 1.00 80.94 81 GLU A C 1
ATOM 655 O O . GLU A 1 81 ? 1.063 8.091 -3.306 1.00 80.94 81 GLU A O 1
ATOM 660 N N . CYS A 1 82 ? 3.117 7.807 -4.130 1.00 85.69 82 CYS A N 1
ATOM 661 C CA . CYS A 1 82 ? 2.722 6.665 -4.944 1.00 85.69 82 CYS A CA 1
ATOM 662 C C . CYS A 1 82 ? 2.287 5.492 -4.045 1.00 85.69 82 CYS A C 1
ATOM 664 O O . CYS A 1 82 ? 3.047 5.112 -3.156 1.00 85.69 82 CYS A O 1
ATOM 666 N N . PRO A 1 83 ? 1.124 4.856 -4.291 1.00 79.75 83 PRO A N 1
ATOM 667 C CA . PRO A 1 83 ? 0.646 3.726 -3.492 1.00 79.75 83 PRO A CA 1
ATOM 668 C C . PRO A 1 83 ? 1.668 2.597 -3.311 1.00 79.75 83 PRO A C 1
ATOM 670 O O . PRO A 1 83 ? 1.731 2.028 -2.227 1.00 79.75 83 PRO A O 1
ATOM 673 N N . ILE A 1 84 ? 2.485 2.315 -4.334 1.00 84.69 84 ILE A N 1
ATOM 674 C CA . ILE A 1 84 ? 3.556 1.307 -4.275 1.00 84.69 84 ILE A CA 1
ATOM 675 C C . ILE A 1 84 ? 4.669 1.743 -3.317 1.00 84.69 84 ILE A C 1
ATOM 677 O O . ILE A 1 84 ? 5.011 1.021 -2.385 1.00 84.69 84 ILE A O 1
ATOM 681 N N . ILE A 1 85 ? 5.204 2.954 -3.507 1.00 86.06 85 ILE A N 1
ATOM 682 C CA . ILE A 1 85 ? 6.258 3.514 -2.645 1.00 86.06 85 ILE A CA 1
ATOM 683 C C . ILE A 1 85 ? 5.813 3.549 -1.202 1.00 86.06 85 ILE A C 1
ATOM 685 O O . ILE A 1 85 ? 6.540 3.192 -0.278 1.00 86.06 85 ILE A O 1
ATOM 689 N N . VAL A 1 86 ? 4.587 3.990 -1.016 1.00 76.69 86 VAL A N 1
ATOM 690 C CA . VAL A 1 86 ? 3.977 4.084 0.280 1.00 76.69 86 VAL A CA 1
ATOM 691 C C . VAL A 1 86 ? 3.813 2.693 0.905 1.00 76.69 86 VAL A C 1
ATOM 693 O O . VAL A 1 86 ? 4.103 2.541 2.086 1.00 76.69 86 VAL A O 1
ATOM 696 N N . SER A 1 87 ? 3.380 1.674 0.154 1.00 73.19 87 SER A N 1
ATOM 697 C CA . SER A 1 87 ? 3.249 0.318 0.702 1.00 73.19 87 SER A CA 1
ATOM 698 C C . SER A 1 87 ? 4.589 -0.310 1.083 1.00 73.19 87 SER A C 1
ATOM 700 O O . SER A 1 87 ? 4.638 -1.055 2.058 1.00 73.19 87 SER A O 1
ATOM 702 N N . GLU A 1 88 ? 5.661 0.018 0.358 1.00 72.44 88 GLU A N 1
ATOM 703 C CA . GLU A 1 88 ? 7.016 -0.461 0.654 1.00 72.44 88 GLU A CA 1
ATOM 704 C C . GLU A 1 88 ? 7.651 0.305 1.828 1.00 72.44 88 GLU A C 1
ATOM 706 O O . GLU A 1 88 ? 8.267 -0.289 2.708 1.00 72.44 88 GLU A O 1
ATOM 711 N N . SER A 1 89 ? 7.454 1.625 1.903 1.00 65.75 89 SER A N 1
ATOM 712 C CA . SER A 1 89 ? 7.980 2.463 2.996 1.00 65.75 89 SER A CA 1
ATOM 713 C C . SER A 1 89 ? 7.205 2.317 4.309 1.00 65.75 89 SER A C 1
ATOM 715 O O . SER A 1 89 ? 7.780 2.494 5.382 1.00 65.75 89 SER A O 1
ATOM 717 N N . ALA A 1 90 ? 5.931 1.916 4.257 1.00 57.78 90 ALA A N 1
ATOM 718 C CA . ALA A 1 90 ? 5.128 1.591 5.439 1.00 57.78 90 ALA A CA 1
ATOM 719 C C . ALA A 1 90 ? 5.616 0.335 6.193 1.00 57.78 90 ALA A C 1
ATOM 721 O O . ALA A 1 90 ? 5.055 -0.004 7.234 1.00 57.78 90 ALA A O 1
ATOM 722 N N . LEU A 1 91 ? 6.667 -0.336 5.706 1.00 54.59 91 LEU A N 1
ATOM 723 C CA . LEU A 1 91 ? 7.356 -1.429 6.395 1.00 54.59 91 LEU A CA 1
ATOM 724 C C . LEU A 1 91 ? 8.358 -0.954 7.469 1.00 54.59 91 LEU A C 1
ATOM 726 O O . LEU A 1 91 ? 9.115 -1.784 7.981 1.00 54.59 91 LEU A O 1
ATOM 730 N N . GLU A 1 92 ? 8.366 0.335 7.855 1.00 52.81 92 GLU A N 1
ATOM 731 C CA . GLU A 1 92 ? 8.992 0.768 9.119 1.00 52.81 92 GLU A CA 1
ATOM 732 C C . GLU A 1 92 ? 8.587 -0.188 10.250 1.00 52.81 92 GLU A C 1
ATOM 734 O O . GLU A 1 92 ? 7.439 -0.641 10.275 1.00 52.81 92 GLU A O 1
ATOM 739 N N . PRO A 1 93 ? 9.530 -0.557 11.141 1.00 50.38 93 PRO A N 1
ATOM 740 C CA . PRO A 1 93 ? 9.502 -1.821 11.861 1.00 50.38 93 PRO A CA 1
ATOM 741 C C . PRO A 1 93 ? 8.134 -2.034 12.486 1.00 50.38 93 PRO A C 1
ATOM 743 O O . PRO A 1 93 ? 7.762 -1.331 13.432 1.00 50.38 93 PRO A O 1
ATOM 746 N N . MET A 1 94 ? 7.399 -3.006 11.927 1.00 56.41 94 MET A N 1
ATOM 747 C CA . MET A 1 94 ? 6.177 -3.524 12.521 1.00 56.41 94 MET A CA 1
ATOM 748 C C . MET A 1 94 ? 6.433 -3.636 14.014 1.00 56.41 94 MET A C 1
ATOM 750 O O . MET A 1 94 ? 7.403 -4.273 14.437 1.00 56.41 94 MET A O 1
ATOM 754 N N . ILE A 1 95 ? 5.616 -2.954 14.814 1.00 66.56 95 ILE A N 1
ATOM 755 C CA . ILE A 1 95 ? 5.742 -3.042 16.260 1.00 66.56 95 ILE A CA 1
ATOM 756 C C . ILE A 1 95 ? 5.467 -4.506 16.601 1.00 66.56 95 ILE A C 1
ATOM 758 O O . ILE A 1 95 ? 4.316 -4.936 16.589 1.00 66.56 95 ILE A O 1
ATOM 762 N N . VAL A 1 96 ? 6.536 -5.264 16.863 1.00 75.19 96 VAL A N 1
ATOM 763 C CA . VAL A 1 96 ? 6.510 -6.724 17.073 1.00 75.19 96 VAL A CA 1
ATOM 764 C C . VAL A 1 96 ? 5.501 -7.108 18.163 1.00 75.19 96 VAL A C 1
ATOM 766 O O . VAL A 1 96 ? 4.889 -8.168 18.115 1.00 75.19 96 VAL A O 1
ATOM 769 N N . GLU A 1 97 ? 5.253 -6.193 19.104 1.00 84.69 97 GLU A N 1
ATOM 770 C CA . GLU A 1 97 ? 4.247 -6.309 20.165 1.00 84.69 97 GLU A CA 1
ATOM 771 C C . GLU A 1 97 ? 2.818 -6.573 19.658 1.00 84.69 97 GLU A C 1
ATOM 773 O O . GLU A 1 97 ? 2.007 -7.101 20.410 1.00 84.69 97 GLU A O 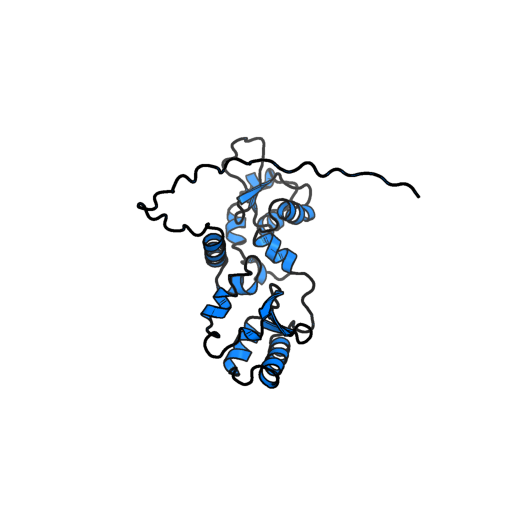1
ATOM 778 N N . PHE A 1 98 ? 2.498 -6.246 18.401 1.00 88.81 98 PHE A N 1
ATOM 779 C CA . PHE A 1 98 ? 1.151 -6.374 17.833 1.00 88.81 98 PHE A CA 1
ATOM 780 C C . PHE A 1 98 ? 1.121 -7.166 16.524 1.00 88.81 98 PHE A C 1
ATOM 782 O O . PHE A 1 98 ? 0.204 -6.976 15.728 1.00 88.81 98 PHE A O 1
ATOM 789 N N . GLU A 1 99 ? 2.108 -8.032 16.280 1.00 86.25 99 GLU A N 1
ATOM 790 C CA . GLU A 1 99 ? 2.232 -8.781 15.022 1.00 86.25 99 GLU A CA 1
ATOM 791 C C . GLU A 1 99 ? 1.058 -9.743 14.774 1.00 86.25 99 GLU A C 1
ATOM 793 O O . GLU A 1 99 ? 0.563 -9.844 13.647 1.00 86.25 99 GLU A O 1
ATOM 798 N N . SER A 1 100 ? 0.550 -10.393 15.824 1.00 91.44 100 SER A N 1
ATOM 799 C CA . SER A 1 100 ? -0.561 -11.344 15.725 1.00 91.44 100 SER A CA 1
ATOM 800 C C . SER A 1 100 ? -1.922 -10.723 16.044 1.00 91.44 100 SER A C 1
ATOM 802 O O . SER A 1 100 ? -2.031 -9.776 16.828 1.00 91.44 100 SER A O 1
ATOM 804 N N . ASP A 1 101 ? -2.982 -11.311 15.480 1.00 92.81 101 ASP A N 1
ATOM 805 C CA . ASP A 1 101 ? -4.369 -10.940 15.791 1.00 92.81 101 ASP A CA 1
ATOM 806 C C . ASP A 1 101 ? -4.673 -11.065 17.289 1.00 92.81 101 ASP A C 1
ATOM 808 O O . ASP A 1 101 ? -5.355 -10.209 17.844 1.00 92.81 101 ASP A O 1
ATOM 812 N N . ASP A 1 102 ? -4.115 -12.069 17.972 1.00 95.56 102 ASP A N 1
ATOM 813 C CA . ASP A 1 102 ? -4.321 -12.279 19.410 1.00 95.56 102 ASP A CA 1
ATOM 814 C C . ASP A 1 102 ? -3.718 -11.153 20.264 1.00 95.56 102 ASP A C 1
ATOM 816 O O . ASP A 1 102 ? -4.315 -10.717 21.255 1.00 95.56 102 ASP A O 1
ATOM 820 N N . LEU A 1 103 ? -2.544 -10.641 19.880 1.00 95.44 103 LEU A N 1
ATOM 821 C CA . LEU A 1 103 ? -1.900 -9.517 20.565 1.00 95.44 103 LEU A CA 1
ATOM 822 C C . LEU A 1 103 ? -2.685 -8.221 20.340 1.00 95.44 103 LEU A C 1
ATOM 824 O O . LEU A 1 103 ? -2.968 -7.475 21.284 1.00 95.44 103 LEU A O 1
ATOM 828 N N . ARG A 1 104 ? -3.123 -7.994 19.098 1.00 95.06 104 ARG A N 1
ATOM 829 C CA . ARG A 1 104 ? -4.023 -6.893 18.738 1.00 95.06 104 ARG A CA 1
ATOM 830 C C . ARG A 1 104 ? -5.329 -6.955 19.531 1.00 95.06 104 ARG A C 1
ATOM 832 O O . ARG A 1 104 ? -5.713 -5.967 20.159 1.00 95.06 104 ARG A O 1
ATOM 839 N N . LEU A 1 105 ? -5.957 -8.126 19.590 1.00 96.69 105 LEU A N 1
ATOM 840 C CA . LEU A 1 105 ? -7.178 -8.384 20.349 1.00 96.69 105 LEU A CA 1
ATOM 841 C C . LEU A 1 105 ? -6.988 -8.100 21.838 1.00 96.69 105 LEU A C 1
ATOM 843 O O . LEU A 1 105 ? -7.804 -7.405 22.438 1.00 96.69 105 LEU A O 1
ATOM 847 N N . THR A 1 106 ? -5.885 -8.570 22.421 1.00 97.56 106 THR A N 1
ATOM 848 C CA . THR A 1 106 ? -5.556 -8.331 23.832 1.00 97.56 106 THR A CA 1
ATOM 849 C C . THR A 1 106 ? -5.480 -6.834 24.141 1.00 97.56 106 THR A C 1
ATOM 851 O O . THR A 1 106 ? -6.073 -6.370 25.118 1.00 97.56 106 THR A O 1
ATOM 854 N N . SER A 1 107 ? -4.824 -6.051 23.279 1.00 97.25 107 SER A N 1
ATOM 855 C CA . SER A 1 107 ? -4.742 -4.593 23.444 1.00 97.25 107 SER A CA 1
ATOM 856 C C . SER A 1 107 ? -6.115 -3.910 23.356 1.00 97.25 107 SER A C 1
ATOM 858 O O . SER A 1 107 ? -6.427 -3.001 24.128 1.00 97.25 107 SER A O 1
ATOM 860 N N . LEU A 1 108 ? -6.982 -4.370 22.453 1.00 96.25 108 LEU A N 1
ATOM 861 C CA . LEU A 1 108 ? -8.316 -3.806 22.263 1.00 96.25 108 LEU A CA 1
ATOM 862 C C . LEU A 1 108 ? -9.294 -4.221 23.375 1.00 96.25 108 LEU A C 1
ATOM 864 O O . LEU A 1 108 ? -10.170 -3.442 23.752 1.00 96.25 108 LEU A O 1
ATOM 868 N N . GLU A 1 109 ? -9.133 -5.409 23.957 1.00 97.38 109 GLU A N 1
ATOM 869 C CA . GLU A 1 109 ? -9.863 -5.813 25.163 1.00 97.38 109 GLU A CA 1
ATOM 870 C C . GLU A 1 109 ? -9.481 -4.943 26.368 1.00 97.38 109 GLU A C 1
ATOM 872 O O . GLU A 1 109 ? -10.359 -4.579 27.155 1.00 97.38 109 GLU A O 1
ATOM 877 N N . LEU A 1 110 ? -8.215 -4.520 26.478 1.00 97.06 110 LEU A N 1
ATOM 878 C CA . LEU A 1 110 ? -7.796 -3.537 27.481 1.00 97.06 110 LEU A CA 1
ATOM 879 C C . LEU A 1 110 ? -8.501 -2.188 27.273 1.00 97.06 110 LEU A C 1
ATOM 881 O O . LEU A 1 110 ? -9.040 -1.626 28.231 1.00 97.06 110 LEU A O 1
ATOM 885 N N . LEU A 1 111 ? -8.569 -1.687 26.034 1.00 95.69 111 LEU A N 1
ATOM 886 C CA . LEU A 1 111 ? -9.331 -0.477 25.701 1.00 95.69 111 LEU A CA 1
ATOM 887 C C . LEU A 1 111 ? -10.803 -0.602 26.117 1.00 95.69 111 LEU A C 1
ATOM 889 O O . LEU A 1 111 ? -11.359 0.302 26.751 1.00 95.69 111 LEU A O 1
ATOM 893 N N . ARG A 1 112 ? -11.442 -1.727 25.776 1.00 95.44 112 ARG A N 1
ATOM 894 C CA . ARG A 1 112 ? -12.835 -2.006 26.139 1.00 95.44 112 ARG A CA 1
ATOM 895 C C . ARG A 1 112 ? -13.009 -2.007 27.655 1.00 95.44 112 ARG A C 1
ATOM 897 O O . ARG A 1 112 ? -13.916 -1.357 28.160 1.00 95.44 112 ARG A O 1
ATOM 904 N N . ALA A 1 113 ? -12.141 -2.697 28.388 1.00 96.44 113 ALA A N 1
ATOM 905 C CA . ALA A 1 113 ? -12.232 -2.799 29.841 1.00 96.44 113 ALA A CA 1
ATOM 906 C C . ALA A 1 113 ? -12.033 -1.452 30.557 1.00 96.44 113 ALA A C 1
ATOM 908 O O . ALA A 1 113 ? -12.653 -1.219 31.592 1.00 96.44 113 ALA A O 1
ATOM 909 N N . THR A 1 114 ? -11.183 -0.575 30.018 1.00 95.69 114 THR A N 1
ATOM 910 C CA . THR A 1 114 ? -10.748 0.649 30.711 1.00 95.69 114 THR A CA 1
ATOM 911 C C . THR A 1 114 ? -11.503 1.905 30.289 1.00 95.69 114 THR A C 1
ATOM 913 O O . THR A 1 114 ? -11.820 2.735 31.137 1.00 95.69 114 THR A O 1
ATOM 916 N N . GLN A 1 115 ? -11.802 2.068 28.999 1.00 94.00 115 GLN A N 1
ATOM 917 C CA . GLN A 1 115 ? -12.277 3.346 28.452 1.00 94.00 115 GLN A CA 1
ATOM 918 C C . GLN A 1 115 ? -13.567 3.232 27.658 1.00 94.00 115 GLN A C 1
ATOM 920 O O . GLN A 1 115 ? -14.335 4.191 27.586 1.00 94.00 115 GLN A O 1
ATOM 925 N N . CYS A 1 116 ? -13.810 2.087 27.027 1.00 92.19 116 CYS A N 1
ATOM 926 C CA . CYS A 1 116 ? -14.953 1.906 26.142 1.00 92.19 116 CYS A CA 1
ATOM 927 C C . CYS A 1 116 ? -15.707 0.601 26.449 1.00 92.19 116 CYS A C 1
ATOM 929 O O . CYS A 1 116 ? -15.828 -0.256 25.572 1.00 92.19 116 CYS A O 1
ATOM 931 N N . PRO A 1 117 ? -16.263 0.439 27.668 1.00 93.69 117 PRO A N 1
ATOM 932 C CA . PRO A 1 117 ? -16.942 -0.796 28.082 1.00 93.69 117 PRO A CA 1
ATOM 933 C C . PRO A 1 117 ? -18.208 -1.093 27.276 1.00 93.69 117 PRO A C 1
ATOM 935 O O . PRO A 1 117 ? -18.743 -2.196 27.342 1.00 93.69 117 PRO A O 1
ATOM 938 N N . HIS A 1 118 ? -18.694 -0.112 26.514 1.00 89.62 118 HIS A N 1
ATOM 939 C CA . HIS A 1 118 ? -19.821 -0.252 25.602 1.00 89.62 118 HIS A CA 1
ATOM 940 C C . HIS A 1 118 ? -19.487 -0.913 24.266 1.00 89.62 118 HIS A C 1
ATOM 942 O O . HIS A 1 118 ? -20.426 -1.188 23.520 1.00 89.62 118 HIS A O 1
ATOM 948 N N . LEU A 1 119 ? -18.208 -1.095 23.926 1.00 88.75 119 LEU A N 1
ATOM 949 C CA . LEU A 1 119 ? -17.827 -1.785 22.696 1.00 88.75 119 LEU A CA 1
ATOM 950 C C . LEU A 1 119 ? -18.176 -3.263 22.819 1.00 88.75 119 LEU A C 1
ATOM 952 O O . LEU A 1 119 ? -17.907 -3.894 23.841 1.00 88.75 119 LEU A O 1
ATOM 956 N N . ASP A 1 120 ? -18.786 -3.795 21.771 1.00 91.12 120 ASP A N 1
ATOM 957 C CA . ASP A 1 120 ? -19.120 -5.207 21.697 1.00 91.12 120 ASP A CA 1
ATOM 958 C C . ASP A 1 120 ? -17.862 -6.062 21.441 1.00 91.12 120 ASP A C 1
ATOM 960 O O . ASP A 1 120 ? -16.921 -5.618 20.780 1.00 91.12 120 ASP A O 1
ATOM 964 N N . ARG A 1 121 ? -17.826 -7.286 21.983 1.00 93.75 121 ARG A N 1
ATOM 965 C CA . ARG A 1 121 ? -16.666 -8.184 21.845 1.00 93.75 121 ARG A CA 1
ATOM 966 C C . ARG A 1 121 ? -16.462 -8.678 20.416 1.00 93.75 121 ARG A C 1
ATOM 968 O O . ARG A 1 121 ? -15.319 -8.785 19.987 1.00 93.75 121 ARG A O 1
ATOM 975 N N . GLU A 1 122 ? -17.537 -8.962 19.685 1.00 91.94 122 GLU A N 1
ATOM 976 C CA . GLU A 1 122 ? -17.473 -9.359 18.274 1.00 91.94 122 GLU A CA 1
ATOM 977 C C . GLU A 1 122 ? -16.871 -8.224 17.443 1.00 91.94 122 GLU A C 1
ATOM 979 O O . GLU A 1 122 ? -15.986 -8.441 16.618 1.00 91.94 122 GLU A O 1
ATOM 984 N N . PHE A 1 123 ? -17.273 -6.989 17.743 1.00 88.31 123 PHE A N 1
ATOM 985 C CA . PHE A 1 123 ? -16.706 -5.803 17.113 1.00 88.31 123 PHE A CA 1
ATOM 986 C C . PHE A 1 123 ? -15.207 -5.623 17.418 1.00 88.31 123 PHE A C 1
ATOM 988 O O . PHE A 1 123 ? -14.423 -5.343 16.511 1.00 88.31 123 PHE A O 1
ATOM 995 N N . ILE A 1 124 ? -14.784 -5.820 18.671 1.00 92.81 124 ILE A N 1
ATOM 996 C CA . ILE A 1 124 ? -13.365 -5.777 19.059 1.00 92.81 124 ILE A CA 1
ATOM 997 C C . ILE A 1 124 ? -12.548 -6.869 18.350 1.00 92.81 124 ILE A C 1
ATOM 999 O O . ILE A 1 124 ? -11.470 -6.579 17.830 1.00 92.81 124 ILE A O 1
ATOM 1003 N N . ALA A 1 125 ? -13.069 -8.095 18.273 1.00 92.94 125 ALA A N 1
ATOM 1004 C CA . ALA A 1 125 ? -12.430 -9.189 17.543 1.00 92.94 125 ALA A CA 1
ATOM 1005 C C . ALA A 1 125 ? -12.283 -8.868 16.050 1.00 92.94 125 ALA A C 1
ATOM 1007 O O . ALA A 1 125 ? -11.211 -9.070 15.479 1.00 92.94 125 ALA A O 1
ATOM 1008 N N . LYS A 1 126 ? -13.323 -8.286 15.439 1.00 88.38 126 LYS A N 1
ATOM 1009 C CA . LYS A 1 126 ? -13.270 -7.822 14.050 1.00 88.38 126 LYS A CA 1
ATOM 1010 C C . LYS A 1 126 ? -12.170 -6.776 13.851 1.00 88.38 126 LYS A C 1
ATOM 1012 O O . LYS A 1 126 ? -11.333 -6.957 12.972 1.00 88.38 126 LYS A O 1
ATOM 1017 N N . LEU A 1 127 ? -12.098 -5.744 14.697 1.00 88.31 127 LEU A N 1
ATOM 1018 C CA . LEU A 1 127 ? -11.032 -4.733 14.623 1.00 88.31 127 LEU A CA 1
ATOM 1019 C C . LEU A 1 127 ? -9.629 -5.348 14.711 1.00 88.31 127 LEU A C 1
ATOM 1021 O O . LEU A 1 127 ? -8.755 -4.978 13.929 1.00 88.31 127 LEU A O 1
ATOM 1025 N N . ALA A 1 128 ? -9.417 -6.298 15.624 1.00 92.19 128 ALA A N 1
ATOM 1026 C CA . ALA A 1 128 ? -8.135 -6.984 15.765 1.00 92.19 128 ALA A CA 1
ATOM 1027 C C . ALA A 1 128 ? -7.733 -7.723 14.479 1.00 92.19 128 ALA A C 1
ATOM 1029 O O . ALA A 1 128 ? -6.611 -7.549 14.001 1.00 92.19 128 ALA A O 1
ATOM 1030 N N . SER A 1 129 ? -8.674 -8.472 13.888 1.00 89.06 129 SER A N 1
ATOM 1031 C CA . SER A 1 129 ? -8.476 -9.190 12.618 1.00 89.06 129 SER A CA 1
ATOM 1032 C C . SER A 1 129 ? -8.281 -8.262 11.412 1.00 89.06 129 SER A C 1
ATOM 1034 O O . SER A 1 129 ? -7.648 -8.621 10.424 1.00 89.06 129 SER A O 1
ATOM 1036 N N . GLU A 1 130 ? -8.783 -7.028 11.496 1.00 84.62 130 GLU A N 1
ATOM 1037 C CA . GLU A 1 130 ? -8.542 -5.974 10.505 1.00 84.62 130 GLU A CA 1
ATOM 1038 C C . GLU A 1 130 ? -7.207 -5.241 10.725 1.00 84.62 130 GLU A C 1
ATOM 1040 O O . GLU A 1 130 ? -6.892 -4.286 10.013 1.00 84.62 130 GLU A O 1
ATOM 1045 N N . GLY A 1 131 ? -6.395 -5.685 11.687 1.00 87.25 131 GLY A N 1
ATOM 1046 C CA . GLY A 1 131 ? -5.074 -5.129 11.951 1.00 87.25 131 GLY A CA 1
ATOM 1047 C C . GLY A 1 131 ? -5.061 -3.971 12.935 1.00 87.25 131 GLY A C 1
ATOM 1048 O O . GLY A 1 131 ? -4.035 -3.314 13.062 1.00 87.25 131 GLY A O 1
ATOM 1049 N N . PHE A 1 132 ? -6.152 -3.671 13.634 1.00 90.50 132 PHE A N 1
ATOM 1050 C CA . PHE A 1 132 ? -6.144 -2.591 14.614 1.00 90.50 132 PHE A CA 1
ATOM 1051 C C . PHE A 1 132 ? -5.675 -3.052 15.985 1.00 90.50 132 PHE A C 1
ATOM 1053 O O . PHE A 1 132 ? -5.996 -4.145 16.433 1.00 90.50 132 PHE A O 1
ATOM 1060 N N . TYR A 1 133 ? -4.978 -2.172 16.691 1.00 93.50 133 TYR A N 1
ATOM 1061 C CA . TYR A 1 133 ? -4.572 -2.368 18.076 1.00 93.50 133 TYR A CA 1
ATOM 1062 C C . TYR A 1 133 ? -4.713 -1.069 18.862 1.00 93.50 133 TYR A C 1
ATOM 1064 O O . TYR A 1 133 ? -4.809 0.016 18.287 1.00 93.50 133 TYR A O 1
ATOM 1072 N N . PHE A 1 134 ? -4.738 -1.164 20.184 1.00 94.81 134 PHE A N 1
ATOM 1073 C CA . PHE A 1 134 ? -4.765 -0.008 21.070 1.00 94.81 134 PHE A CA 1
ATOM 1074 C C . PHE A 1 134 ? -3.361 0.288 21.607 1.00 94.81 134 PHE A C 1
ATOM 1076 O O . PHE A 1 134 ? -2.749 -0.553 22.257 1.00 94.81 134 PHE A O 1
ATOM 1083 N N . ASP A 1 135 ? -2.857 1.498 21.357 1.00 92.88 135 ASP A N 1
ATOM 1084 C CA . ASP A 1 135 ? -1.592 1.981 21.915 1.00 92.88 135 ASP A CA 1
ATOM 1085 C C . ASP A 1 135 ? -1.873 2.789 23.189 1.00 92.88 135 ASP A C 1
ATOM 1087 O O . ASP A 1 135 ? -2.233 3.971 23.132 1.00 92.88 135 ASP A O 1
ATOM 1091 N N . GLU A 1 136 ? -1.704 2.147 24.347 1.00 92.38 136 GLU A N 1
ATOM 1092 C CA . GLU A 1 136 ? -1.958 2.747 25.663 1.00 92.38 136 GLU A CA 1
ATOM 1093 C C . GLU A 1 136 ? -1.092 3.991 25.918 1.00 92.38 136 GLU A C 1
ATOM 1095 O O . GLU A 1 136 ? -1.526 4.930 26.582 1.00 92.38 136 GLU A O 1
ATOM 1100 N N . ARG A 1 137 ? 0.111 4.073 25.344 1.00 89.25 137 ARG A N 1
ATOM 1101 C CA . ARG A 1 137 ? 1.029 5.196 25.607 1.00 89.25 137 ARG A CA 1
ATOM 1102 C C . ARG A 1 137 ? 0.482 6.515 25.081 1.00 89.25 137 ARG A C 1
ATOM 1104 O O . ARG A 1 137 ? 0.687 7.556 25.697 1.00 89.25 137 ARG A O 1
ATOM 1111 N N . ILE A 1 138 ? -0.207 6.465 23.942 1.00 87.75 138 ILE A N 1
ATOM 1112 C CA . ILE A 1 138 ? -0.783 7.652 23.299 1.00 87.75 138 ILE A CA 1
ATOM 1113 C C . ILE A 1 138 ? -2.310 7.679 23.334 1.00 87.75 138 ILE A C 1
ATOM 1115 O O . ILE A 1 138 ? -2.906 8.632 22.837 1.00 87.75 138 ILE A O 1
ATOM 1119 N N . GLN A 1 139 ? -2.940 6.656 23.918 1.00 91.50 139 GLN A N 1
ATOM 1120 C CA . GLN A 1 139 ? -4.390 6.552 24.080 1.00 91.50 139 GLN A CA 1
ATOM 1121 C C . GLN A 1 139 ? -5.134 6.633 22.730 1.00 91.50 139 GLN A C 1
ATOM 1123 O O . GLN A 1 139 ? -6.127 7.349 22.574 1.00 91.50 139 GLN A O 1
ATOM 1128 N N . MET A 1 140 ? -4.640 5.900 21.726 1.00 91.62 140 MET A N 1
ATOM 1129 C CA . MET A 1 140 ? -5.231 5.838 20.381 1.00 91.62 140 MET A CA 1
ATOM 1130 C C . MET A 1 140 ? -5.320 4.401 19.877 1.00 91.62 140 MET A C 1
ATOM 1132 O O . MET A 1 140 ? -4.477 3.568 20.203 1.00 91.62 140 MET A O 1
ATOM 1136 N N . ILE A 1 141 ? -6.309 4.128 19.026 1.00 91.06 141 ILE A N 1
ATOM 1137 C CA . ILE A 1 141 ? -6.300 2.926 18.191 1.00 91.06 141 ILE A CA 1
ATOM 1138 C C . ILE A 1 141 ? -5.393 3.193 16.993 1.00 91.06 141 ILE A C 1
ATOM 1140 O O . ILE A 1 141 ? -5.467 4.264 16.397 1.00 91.06 141 ILE A O 1
ATOM 1144 N N . LYS A 1 142 ? -4.555 2.233 16.625 1.00 88.50 142 LYS A N 1
ATOM 1145 C CA . LYS A 1 142 ? -3.675 2.296 15.462 1.00 88.50 142 LYS A CA 1
ATOM 1146 C C . LYS A 1 142 ? -3.945 1.126 14.535 1.00 88.50 142 LYS A C 1
ATOM 1148 O O . LYS A 1 142 ? -4.215 0.024 14.999 1.00 88.50 142 LYS A O 1
ATOM 1153 N N . CYS A 1 143 ? -3.848 1.354 13.234 1.00 86.62 143 CYS A N 1
ATOM 1154 C CA . CYS A 1 143 ? -3.739 0.268 12.272 1.00 86.62 143 CYS A CA 1
ATOM 1155 C C . CYS A 1 143 ? -2.287 -0.215 12.218 1.00 86.62 143 CYS A C 1
ATOM 1157 O O . CYS A 1 143 ? -1.377 0.578 11.990 1.00 86.62 143 CYS A O 1
ATOM 1159 N N . PHE A 1 144 ? -2.075 -1.512 12.391 1.00 83.75 144 PHE A N 1
ATOM 1160 C CA . PHE A 1 144 ? -0.781 -2.182 12.308 1.00 83.75 144 PHE A CA 1
ATOM 1161 C C . PHE A 1 144 ? -0.111 -2.004 10.940 1.00 83.75 144 PHE A C 1
ATOM 1163 O O . PHE A 1 144 ? 1.106 -1.914 10.863 1.00 83.75 144 PHE A O 1
ATOM 1170 N N . PHE A 1 145 ? -0.905 -1.886 9.873 1.00 77.69 145 PHE A N 1
ATOM 1171 C CA . PHE A 1 145 ? -0.406 -1.884 8.497 1.00 77.69 145 PHE A CA 1
ATOM 1172 C C . PHE A 1 145 ? -0.129 -0.498 7.903 1.00 77.69 145 PHE A C 1
ATOM 1174 O O . PHE A 1 145 ? 0.565 -0.409 6.900 1.00 77.69 145 PHE A O 1
ATOM 1181 N N . CYS A 1 146 ? -0.703 0.574 8.454 1.00 74.44 146 CYS A N 1
ATOM 1182 C CA . CYS A 1 146 ? -0.476 1.945 7.961 1.00 74.44 146 CYS A CA 1
ATOM 1183 C C . CYS A 1 146 ? -0.269 2.981 9.050 1.00 74.44 146 CYS A C 1
ATOM 1185 O O . CYS A 1 146 ? -0.257 4.176 8.761 1.00 74.44 146 CYS A O 1
ATOM 1187 N N . ILE A 1 147 ? -0.231 2.555 10.314 1.00 75.62 147 ILE A N 1
ATOM 1188 C CA . ILE A 1 147 ? -0.012 3.426 11.471 1.00 75.62 147 ILE A CA 1
ATOM 1189 C C . ILE A 1 147 ? -1.119 4.495 11.616 1.00 75.62 147 ILE A C 1
ATOM 1191 O O . ILE A 1 147 ? -1.052 5.371 12.477 1.00 75.62 147 ILE A O 1
ATOM 1195 N N . THR A 1 148 ? -2.205 4.405 10.831 1.00 79.88 148 THR A N 1
ATOM 1196 C CA . THR A 1 148 ? -3.339 5.330 10.924 1.00 79.88 148 THR A CA 1
ATOM 1197 C C . THR A 1 148 ? -3.890 5.292 12.334 1.00 79.88 148 THR A C 1
ATOM 1199 O O . THR A 1 148 ? -4.235 4.226 12.844 1.00 79.88 148 THR A O 1
ATOM 1202 N N . THR A 1 149 ? -3.976 6.466 12.952 1.00 83.94 149 THR A N 1
ATOM 1203 C CA . THR A 1 149 ? -4.430 6.605 14.327 1.00 83.94 149 THR A CA 1
ATOM 1204 C C . THR A 1 149 ? -5.883 7.071 14.377 1.00 83.94 149 THR A C 1
ATOM 1206 O O . THR A 1 149 ? -6.320 7.959 13.641 1.00 83.94 149 THR A O 1
ATOM 1209 N N . ILE A 1 150 ? -6.655 6.460 15.267 1.00 86.62 150 ILE A N 1
ATOM 1210 C CA . ILE A 1 150 ? -8.046 6.788 15.548 1.00 86.62 150 ILE A CA 1
ATOM 1211 C C . ILE A 1 150 ? -8.117 7.181 17.026 1.00 86.62 150 ILE A C 1
ATOM 1213 O O . ILE A 1 150 ? -7.859 6.348 17.901 1.00 86.62 150 ILE A O 1
ATOM 1217 N N . PRO A 1 151 ? -8.469 8.441 17.339 1.00 87.38 151 PRO A N 1
ATOM 1218 C CA . PRO A 1 151 ? -8.646 8.861 18.721 1.00 87.38 151 PRO A CA 1
ATOM 1219 C C . PRO A 1 151 ? -9.770 8.065 19.391 1.00 87.38 151 PRO A C 1
ATOM 1221 O O . PRO A 1 151 ? -10.879 8.000 18.854 1.00 87.38 151 PRO A O 1
ATOM 1224 N N . VAL A 1 152 ? -9.517 7.532 20.590 1.00 88.19 152 VAL A N 1
ATOM 1225 C CA . VAL A 1 152 ? -10.507 6.763 21.372 1.00 88.19 152 VAL A CA 1
ATOM 1226 C C . VAL A 1 152 ? -11.789 7.563 21.614 1.00 88.19 152 VAL A C 1
ATOM 1228 O O . VAL A 1 152 ? -12.889 7.023 21.558 1.00 88.19 152 VAL A O 1
ATOM 1231 N N . THR A 1 153 ? -11.673 8.883 21.775 1.00 83.69 153 THR A N 1
ATOM 1232 C CA . THR A 1 153 ? -12.811 9.798 21.962 1.00 83.69 153 THR A CA 1
ATOM 1233 C C . THR A 1 153 ? -13.810 9.797 20.802 1.00 83.69 153 THR A C 1
ATOM 1235 O O . THR A 1 153 ? -14.944 10.240 20.972 1.00 83.69 153 THR A O 1
ATOM 1238 N N . ARG A 1 154 ? -13.425 9.292 19.621 1.00 81.81 154 ARG A N 1
ATOM 1239 C CA . ARG A 1 154 ? -14.316 9.157 18.460 1.00 81.81 154 ARG A CA 1
ATOM 1240 C C . ARG A 1 154 ? -15.114 7.849 18.448 1.00 81.81 154 ARG A C 1
ATOM 1242 O O . ARG A 1 154 ? -16.015 7.719 17.622 1.00 81.81 154 ARG A O 1
ATOM 1249 N N . LEU A 1 155 ? -14.838 6.915 19.360 1.00 79.44 155 LEU A N 1
ATOM 1250 C CA . LEU A 1 155 ? -15.502 5.611 19.471 1.00 79.44 155 LEU A CA 1
ATOM 1251 C C . LEU A 1 155 ? -16.805 5.712 20.281 1.00 79.44 155 LEU A C 1
ATOM 1253 O O . LEU A 1 155 ? -16.961 5.118 21.350 1.00 79.44 155 LEU A O 1
ATOM 1257 N N . THR A 1 156 ? -17.768 6.489 19.788 1.00 74.56 156 THR A N 1
ATOM 1258 C CA . THR A 1 156 ? -19.112 6.546 20.382 1.00 74.56 156 THR A CA 1
ATOM 1259 C C . THR A 1 156 ? -19.984 5.406 19.846 1.00 74.56 156 THR A C 1
ATOM 1261 O O . THR A 1 156 ? -19.811 4.980 18.707 1.00 74.56 156 THR A O 1
ATOM 1264 N N . LYS A 1 157 ? -20.976 4.936 20.624 1.00 64.94 157 LYS A N 1
ATOM 1265 C CA . LYS A 1 157 ? -21.911 3.860 20.211 1.00 64.94 157 LYS A CA 1
ATOM 1266 C C . LYS A 1 157 ? -22.539 4.060 18.819 1.00 64.94 157 LYS A C 1
ATOM 1268 O O . LYS A 1 157 ? -22.909 3.085 18.182 1.00 64.94 157 LYS A O 1
ATOM 1273 N N . THR A 1 158 ? -22.691 5.303 18.362 1.00 59.69 158 THR A N 1
ATOM 1274 C CA . THR A 1 158 ? -23.366 5.651 17.102 1.00 59.69 158 THR A CA 1
ATOM 1275 C C . THR A 1 158 ? -22.438 5.708 15.889 1.00 59.69 158 THR A C 1
ATOM 1277 O O . THR A 1 158 ? -22.927 5.725 14.765 1.00 59.69 158 THR A O 1
ATOM 1280 N N . ASN A 1 159 ? -21.119 5.751 16.097 1.00 61.25 159 ASN A N 1
ATOM 1281 C CA . ASN A 1 159 ? -20.138 6.038 15.044 1.00 61.25 159 ASN A CA 1
ATOM 1282 C C . ASN A 1 159 ? -19.258 4.828 14.695 1.00 61.25 159 ASN A C 1
ATOM 1284 O O . ASN A 1 159 ? -18.257 4.979 14.012 1.00 61.25 159 ASN A O 1
ATOM 1288 N N . LEU A 1 160 ? -19.603 3.629 15.161 1.00 63.81 160 LEU A N 1
ATOM 1289 C CA . LEU A 1 160 ? -18.777 2.421 15.027 1.00 63.81 160 LEU A CA 1
ATOM 1290 C C . LEU A 1 160 ? -19.313 1.469 13.957 1.00 63.81 160 LEU A C 1
ATOM 1292 O O . LEU A 1 160 ? -19.303 0.254 14.128 1.00 63.81 160 LEU A O 1
ATOM 1296 N N . SER A 1 161 ? -19.837 2.011 12.860 1.00 67.56 161 SER A N 1
ATOM 1297 C CA . SER A 1 161 ? -20.143 1.169 11.709 1.00 67.56 161 SER A CA 1
ATOM 1298 C C . SER A 1 161 ? -18.853 0.832 10.962 1.00 67.56 161 SER A C 1
ATOM 1300 O O . SER A 1 161 ? -17.906 1.619 10.935 1.00 67.56 161 SER A O 1
ATOM 1302 N N . GLU A 1 162 ? -18.838 -0.320 10.301 1.00 62.12 162 GLU A N 1
ATOM 1303 C CA . GLU A 1 162 ? -17.793 -0.714 9.347 1.00 62.12 162 GLU A CA 1
ATOM 1304 C C . GLU A 1 162 ? -17.511 0.405 8.330 1.00 62.12 162 GLU A C 1
ATOM 1306 O O . GLU A 1 162 ? -16.364 0.760 8.075 1.00 62.12 162 GLU A O 1
ATOM 1311 N N . VAL A 1 163 ? -18.572 1.083 7.879 1.00 60.94 163 VAL A N 1
ATOM 1312 C CA . VAL A 1 163 ? -18.499 2.261 7.005 1.00 60.94 163 VAL A CA 1
ATOM 1313 C C . VAL A 1 163 ? -17.657 3.383 7.616 1.00 60.94 163 VAL A C 1
ATOM 1315 O O . VAL A 1 163 ? -16.891 4.022 6.898 1.00 60.94 163 VAL A O 1
ATOM 1318 N N . TYR A 1 164 ? -17.762 3.637 8.921 1.00 69.12 164 TYR A N 1
ATOM 1319 C CA . TYR A 1 164 ? -16.990 4.690 9.578 1.00 69.12 164 TYR A CA 1
ATOM 1320 C C . TYR A 1 164 ? -15.499 4.354 9.624 1.00 69.12 164 TYR A C 1
ATOM 1322 O O . TYR A 1 164 ? -14.678 5.216 9.312 1.00 69.12 164 TYR A O 1
ATOM 1330 N N . PHE A 1 165 ? -15.136 3.105 9.929 1.00 67.50 165 PHE A N 1
ATOM 1331 C CA . PHE A 1 165 ? -13.736 2.679 9.904 1.00 67.50 165 PHE A CA 1
ATOM 1332 C C . PHE A 1 165 ? -13.169 2.719 8.494 1.00 67.50 165 PHE A C 1
ATOM 1334 O O . PHE A 1 165 ? -12.111 3.308 8.316 1.00 67.50 165 PHE A O 1
ATOM 1341 N N . THR A 1 166 ? -13.896 2.238 7.481 1.00 62.97 166 THR A N 1
ATOM 1342 C CA . THR A 1 166 ? -13.507 2.380 6.068 1.00 62.97 166 THR A CA 1
ATOM 1343 C C . THR A 1 166 ? -13.409 3.848 5.632 1.00 62.97 166 THR A C 1
ATOM 1345 O O . THR A 1 166 ? -12.554 4.203 4.820 1.00 62.97 166 THR A O 1
ATOM 1348 N N . GLN A 1 167 ? -14.233 4.747 6.177 1.00 64.38 167 GLN A N 1
ATOM 1349 C CA . GLN A 1 167 ? -14.152 6.190 5.915 1.00 64.38 167 GLN A CA 1
ATOM 1350 C C . GLN A 1 167 ? -12.964 6.868 6.616 1.00 64.38 167 GLN A C 1
ATOM 1352 O O . GLN A 1 167 ? -12.423 7.844 6.085 1.00 64.38 167 GLN A O 1
ATOM 1357 N N . PHE A 1 168 ? -12.561 6.373 7.791 1.00 66.12 168 PHE A N 1
ATOM 1358 C CA . PHE A 1 168 ? -11.484 6.934 8.610 1.00 66.12 168 PHE A CA 1
ATOM 1359 C C . PHE A 1 168 ? -10.102 6.459 8.172 1.00 66.12 168 PHE A C 1
ATOM 1361 O O . PHE A 1 168 ? -9.325 7.304 7.736 1.00 66.12 168 PHE A O 1
ATOM 1368 N N . HIS A 1 169 ? -9.879 5.134 8.144 1.00 64.25 169 HIS A N 1
ATOM 1369 C CA . HIS A 1 169 ? -9.852 4.477 6.845 1.00 64.25 169 HIS A CA 1
ATOM 1370 C C . HIS A 1 169 ? -9.247 5.317 5.752 1.00 64.25 169 HIS A C 1
ATOM 1372 O O . HIS A 1 169 ? -8.077 5.659 5.786 1.00 64.25 169 HIS A O 1
ATOM 1378 N N . SER A 1 170 ? -10.155 5.703 4.860 1.00 58.44 170 SER A N 1
ATOM 1379 C CA . SER A 1 170 ? -9.936 6.494 3.670 1.00 58.44 170 SER A CA 1
ATOM 1380 C C . SER A 1 170 ? -9.451 7.921 3.856 1.00 58.44 170 SER A C 1
ATOM 1382 O O . SER A 1 170 ? -8.952 8.499 2.898 1.00 58.44 170 SER A O 1
ATOM 1384 N N . LYS A 1 171 ? -9.527 8.502 5.059 1.00 58.59 171 LYS A N 1
ATOM 1385 C CA . LYS A 1 171 ? -9.005 9.854 5.336 1.00 58.59 171 LYS A CA 1
ATOM 1386 C C . LYS A 1 171 ? -7.496 9.906 5.500 1.00 58.59 171 LYS A C 1
ATOM 1388 O O . LYS A 1 171 ? -6.922 10.925 5.141 1.00 58.59 171 LYS A O 1
ATOM 1393 N N . SER A 1 172 ? -6.876 8.828 5.950 1.00 57.19 172 SER A N 1
ATOM 1394 C CA . SER A 1 172 ? -5.432 8.769 6.204 1.00 57.19 172 SER A CA 1
ATOM 1395 C C . SER A 1 172 ? -4.679 7.972 5.126 1.00 57.19 172 SER A C 1
ATOM 1397 O O . SER A 1 172 ? -3.609 7.426 5.364 1.00 57.19 172 SER A O 1
ATOM 1399 N N . LEU A 1 173 ? -5.280 7.836 3.942 1.00 57.94 173 LEU A N 1
ATOM 1400 C CA . LEU A 1 173 ? -5.265 6.584 3.194 1.00 57.94 173 LEU A CA 1
ATOM 1401 C C . LEU A 1 173 ? -4.589 6.648 1.841 1.00 57.94 173 LEU A C 1
ATOM 1403 O O . LEU A 1 173 ? -5.215 6.502 0.792 1.00 57.94 173 LEU A O 1
ATOM 1407 N N . VAL A 1 174 ? -3.279 6.755 1.882 1.00 56.12 174 VAL A N 1
ATOM 1408 C CA . VAL A 1 174 ? -2.492 6.304 0.737 1.00 56.12 174 VAL A CA 1
ATOM 1409 C C . VAL A 1 174 ? -1.735 5.016 1.079 1.00 56.12 174 VAL A C 1
ATOM 1411 O O . VAL A 1 174 ? -1.174 4.393 0.192 1.00 56.12 174 VAL A O 1
ATOM 1414 N N . GLN A 1 175 ? -1.799 4.550 2.342 1.00 61.25 175 GLN A N 1
ATOM 1415 C CA . GLN A 1 175 ? -0.753 3.677 2.890 1.00 61.25 175 GLN A CA 1
ATOM 1416 C C . GLN A 1 175 ? -1.182 2.334 3.502 1.00 61.25 175 GLN A C 1
ATOM 1418 O O . GLN A 1 175 ? -0.340 1.582 3.974 1.00 61.25 175 GLN A O 1
ATOM 1423 N N . CYS A 1 176 ? -2.476 1.997 3.541 1.00 68.12 176 CYS A N 1
ATOM 1424 C CA . CYS A 1 176 ? -2.926 0.780 4.235 1.00 68.12 176 CYS A CA 1
ATOM 1425 C C . CYS A 1 176 ? -2.934 -0.457 3.348 1.00 68.12 176 CYS A C 1
ATOM 1427 O O . CYS A 1 176 ? -3.910 -0.684 2.633 1.00 68.12 176 CYS A O 1
ATOM 1429 N N . LYS A 1 177 ? -1.895 -1.300 3.490 1.00 64.44 177 LYS A N 1
ATOM 1430 C CA . LYS A 1 177 ? -1.802 -2.628 2.854 1.00 64.44 177 LYS A CA 1
ATOM 1431 C C . LYS A 1 177 ? -3.043 -3.477 3.137 1.00 64.44 177 LYS A C 1
ATOM 1433 O O . LYS A 1 177 ? -3.582 -4.084 2.226 1.00 64.44 177 LYS A O 1
ATOM 1438 N N . GLN A 1 178 ? -3.576 -3.455 4.359 1.00 68.12 178 GLN A N 1
ATOM 1439 C CA . GLN A 1 178 ? -4.772 -4.242 4.675 1.00 68.12 178 GLN A CA 1
ATOM 1440 C C . GLN A 1 178 ? -6.036 -3.706 4.019 1.00 68.12 178 GLN A C 1
ATOM 1442 O O . GLN A 1 178 ? -6.842 -4.486 3.522 1.00 68.12 178 GLN A O 1
ATOM 1447 N N . LEU A 1 179 ? -6.217 -2.384 3.966 1.00 67.56 179 LEU A N 1
ATOM 1448 C CA . LEU A 1 179 ? -7.368 -1.860 3.248 1.00 67.56 179 LEU A CA 1
ATOM 1449 C C . LEU A 1 179 ? -7.253 -2.181 1.759 1.00 67.56 179 LEU A C 1
ATOM 1451 O O . LEU A 1 179 ? -8.235 -2.622 1.176 1.00 67.56 179 LEU A O 1
ATOM 1455 N N . LEU A 1 180 ? -6.066 -2.015 1.175 1.00 67.06 180 LEU A N 1
ATOM 1456 C CA . LEU A 1 180 ? -5.778 -2.418 -0.196 1.00 67.06 180 LEU A CA 1
ATOM 1457 C C . LEU A 1 180 ? -6.123 -3.896 -0.436 1.00 67.06 180 LEU A C 1
ATOM 1459 O O . LEU A 1 180 ? -6.806 -4.194 -1.410 1.00 67.06 180 LEU A O 1
ATOM 1463 N N . ASN A 1 181 ? -5.730 -4.797 0.469 1.00 65.25 181 ASN A N 1
ATOM 1464 C CA . ASN A 1 181 ? -6.068 -6.221 0.396 1.00 65.25 181 ASN A CA 1
ATOM 1465 C C . ASN A 1 181 ? -7.588 -6.452 0.421 1.00 65.25 181 ASN A C 1
ATOM 1467 O O . ASN A 1 181 ? -8.100 -7.292 -0.310 1.00 65.25 181 ASN A O 1
ATOM 1471 N N . VAL A 1 182 ? -8.316 -5.709 1.262 1.00 66.56 182 VAL A N 1
ATOM 1472 C CA . VAL A 1 182 ? -9.761 -5.894 1.475 1.00 66.56 182 VAL A CA 1
ATOM 1473 C C . VAL A 1 182 ? -10.600 -5.314 0.334 1.00 66.56 182 VAL A C 1
ATOM 1475 O O . VAL A 1 182 ? -11.591 -5.922 -0.065 1.00 66.56 182 VAL A O 1
ATOM 1478 N N . ILE A 1 183 ? -10.251 -4.132 -0.183 1.00 65.56 183 ILE A N 1
ATOM 1479 C CA . ILE A 1 183 ? -11.065 -3.435 -1.198 1.00 65.56 183 ILE A CA 1
ATOM 1480 C C . ILE A 1 183 ? -10.508 -3.555 -2.620 1.00 65.56 183 ILE A C 1
ATOM 1482 O O . ILE A 1 183 ? -11.216 -3.221 -3.572 1.00 65.56 183 ILE A O 1
ATOM 1486 N N . GLY A 1 184 ? -9.272 -4.028 -2.765 1.00 68.31 184 GLY A N 1
ATOM 1487 C CA . GLY A 1 184 ? -8.536 -4.121 -4.020 1.00 68.31 184 GLY A CA 1
ATOM 1488 C C . GLY A 1 184 ? -7.893 -2.794 -4.458 1.00 68.31 184 GLY A C 1
ATOM 1489 O O . GLY A 1 184 ? -8.370 -1.712 -4.097 1.00 68.31 184 GLY A O 1
ATOM 1490 N N . PRO A 1 185 ? -6.837 -2.850 -5.293 1.00 65.75 185 PRO A N 1
ATOM 1491 C CA . PRO A 1 185 ? -6.102 -1.673 -5.763 1.00 65.75 185 PRO A CA 1
ATOM 1492 C C . PRO A 1 185 ? -6.987 -0.680 -6.510 1.00 65.75 185 PRO A C 1
ATOM 1494 O O . PRO A 1 185 ? -6.949 0.509 -6.220 1.00 65.75 185 PRO A O 1
ATOM 1497 N N . LYS A 1 186 ? -7.869 -1.143 -7.398 1.00 68.56 186 LYS A N 1
ATOM 1498 C CA . LYS A 1 186 ? -8.743 -0.253 -8.174 1.00 68.56 186 LYS A CA 1
ATOM 1499 C C . LYS A 1 186 ? -9.650 0.615 -7.292 1.00 68.56 186 LYS A C 1
ATOM 1501 O O . LYS A 1 186 ? -9.660 1.835 -7.420 1.00 68.56 186 LYS A O 1
ATOM 1506 N N . LYS A 1 187 ? -10.378 -0.001 -6.356 1.00 67.75 187 LYS A N 1
ATOM 1507 C CA . LYS A 1 187 ? -11.291 0.717 -5.451 1.00 67.75 187 LYS A CA 1
ATOM 1508 C C . LYS A 1 187 ? -10.533 1.596 -4.456 1.00 67.75 187 LYS A C 1
ATOM 1510 O O . LYS A 1 187 ? -11.030 2.642 -4.044 1.00 67.75 187 LYS A O 1
ATOM 1515 N N . PHE A 1 188 ? -9.325 1.182 -4.080 1.00 68.81 188 PHE A N 1
ATOM 1516 C CA . PHE A 1 188 ? -8.410 1.996 -3.289 1.00 68.81 188 PHE A CA 1
ATOM 1517 C C . PHE A 1 188 ? -8.017 3.285 -4.027 1.00 68.81 188 PHE A C 1
ATOM 1519 O O . PHE A 1 188 ? -8.119 4.368 -3.450 1.00 68.81 188 PHE A O 1
ATOM 1526 N N . MET A 1 189 ? -7.671 3.186 -5.314 1.00 67.38 189 MET A N 1
ATOM 1527 C CA . MET A 1 189 ? -7.360 4.335 -6.173 1.00 67.38 189 MET A CA 1
ATOM 1528 C C . MET A 1 189 ? -8.568 5.256 -6.362 1.00 67.38 189 MET A C 1
ATOM 1530 O O . MET A 1 189 ? -8.455 6.459 -6.151 1.00 67.38 189 MET A O 1
ATOM 1534 N N . GLU A 1 190 ? -9.754 4.703 -6.627 1.00 71.00 190 GLU A N 1
ATOM 1535 C CA . GLU A 1 190 ? -11.001 5.480 -6.719 1.00 71.00 190 GLU A CA 1
ATOM 1536 C C . GLU A 1 190 ? -11.277 6.285 -5.430 1.00 71.00 190 GLU A C 1
ATOM 1538 O O . GLU A 1 190 ? -11.639 7.465 -5.478 1.00 71.00 190 GLU A O 1
ATOM 1543 N N . LEU A 1 191 ? -11.066 5.675 -4.254 1.00 64.50 191 LEU A N 1
ATOM 1544 C CA . LEU A 1 191 ? -11.208 6.361 -2.967 1.00 64.50 191 LEU A CA 1
ATOM 1545 C C . LEU A 1 191 ? -10.171 7.473 -2.779 1.00 64.50 191 LEU A C 1
ATOM 1547 O O . LEU A 1 191 ? -10.527 8.517 -2.231 1.00 64.50 191 LEU A O 1
ATOM 1551 N N . ARG A 1 192 ? -8.926 7.275 -3.222 1.00 65.31 192 ARG A N 1
ATOM 1552 C CA . ARG A 1 192 ? -7.869 8.297 -3.190 1.00 65.31 192 ARG A CA 1
ATOM 1553 C C . ARG A 1 192 ? -8.222 9.479 -4.095 1.00 65.31 192 ARG A C 1
ATOM 1555 O O . ARG A 1 192 ? -8.242 10.622 -3.638 1.00 65.31 192 ARG A O 1
ATOM 1562 N N . ASP A 1 193 ? -8.564 9.204 -5.348 1.00 67.56 193 ASP A N 1
ATOM 1563 C CA . ASP A 1 193 ? -8.780 10.224 -6.379 1.00 67.56 193 ASP A CA 1
ATOM 1564 C C . ASP A 1 193 ? -10.038 11.055 -6.093 1.00 67.56 193 ASP A C 1
ATOM 1566 O O . ASP A 1 193 ? -10.030 12.279 -6.236 1.00 67.56 193 ASP A O 1
ATOM 1570 N N . SER A 1 194 ? -11.093 10.430 -5.552 1.00 68.06 194 SER A N 1
ATOM 1571 C CA . SER A 1 194 ? -12.307 11.135 -5.102 1.00 68.06 194 SER A CA 1
ATOM 1572 C C . SER A 1 194 ? -12.058 12.184 -4.007 1.00 68.06 194 SER A C 1
ATOM 1574 O O . SER A 1 194 ? -12.918 13.027 -3.754 1.00 68.06 194 SER A O 1
ATOM 1576 N N . ARG A 1 195 ? -10.891 12.145 -3.350 1.00 59.88 195 ARG A N 1
ATOM 1577 C CA . ARG A 1 195 ? -10.492 13.069 -2.277 1.00 59.88 195 ARG A CA 1
ATOM 1578 C C . ARG A 1 195 ? -9.508 14.131 -2.735 1.00 59.88 195 ARG A C 1
ATOM 1580 O O . ARG A 1 195 ? -9.505 15.216 -2.161 1.00 59.88 195 ARG A O 1
ATOM 1587 N N . GLN A 1 196 ? -8.676 13.813 -3.726 1.00 53.69 196 GLN A N 1
ATOM 1588 C CA . GLN A 1 196 ? -7.805 14.793 -4.372 1.00 53.69 196 GLN A CA 1
ATOM 1589 C C . GLN A 1 196 ? -8.585 15.708 -5.317 1.00 53.69 196 GLN A C 1
ATOM 1591 O O . GLN A 1 196 ? -8.157 16.837 -5.555 1.00 53.69 196 GLN A O 1
ATOM 1596 N N . ALA A 1 197 ? -9.750 15.268 -5.805 1.00 47.41 197 ALA A N 1
ATOM 1597 C CA . ALA A 1 197 ? -10.683 16.153 -6.480 1.00 47.41 197 ALA A CA 1
ATOM 1598 C C . ALA A 1 197 ? -11.011 17.334 -5.543 1.00 47.41 197 ALA A C 1
ATOM 1600 O O . ALA A 1 197 ? -11.577 17.115 -4.465 1.00 47.41 197 ALA A O 1
ATOM 1601 N N . PRO A 1 198 ? -10.660 18.586 -5.904 1.00 44.91 198 PRO A N 1
ATOM 1602 C CA . PRO A 1 198 ? -11.069 19.735 -5.115 1.00 44.91 198 PRO A CA 1
ATOM 1603 C C . PRO A 1 198 ? -12.583 19.663 -5.003 1.00 44.91 198 PRO A C 1
ATOM 1605 O O . PRO A 1 198 ? -13.254 19.477 -6.019 1.00 44.91 198 PRO A O 1
ATOM 1608 N N . ALA A 1 199 ? -13.116 19.761 -3.781 1.00 46.97 199 ALA A N 1
ATOM 1609 C CA . ALA A 1 199 ? -14.555 19.806 -3.583 1.00 46.97 199 ALA A CA 1
ATOM 1610 C C . ALA A 1 199 ? -15.096 20.881 -4.526 1.00 46.97 199 ALA A C 1
ATOM 1612 O O . ALA A 1 199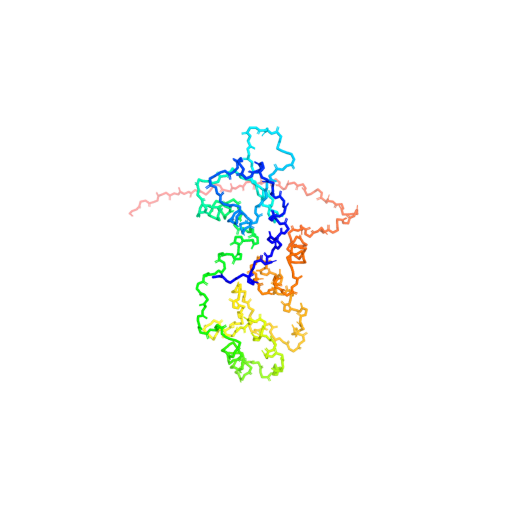 ? -14.835 22.069 -4.325 1.00 46.97 199 ALA A O 1
ATOM 1613 N N . THR A 1 200 ? -15.775 20.468 -5.598 1.00 45.75 200 THR A N 1
ATOM 1614 C CA . THR A 1 200 ? -16.433 21.395 -6.504 1.00 45.75 200 THR A CA 1
ATOM 1615 C C . THR A 1 200 ? -17.545 22.000 -5.678 1.00 45.75 200 THR A C 1
ATOM 1617 O O . THR A 1 200 ? -18.628 21.427 -5.564 1.00 45.75 200 THR A O 1
ATOM 1620 N N . VAL A 1 201 ? -17.246 23.112 -5.009 1.00 41.41 201 VAL A N 1
ATOM 1621 C CA . VAL A 1 201 ? -18.263 23.938 -4.384 1.00 41.41 201 VAL A CA 1
ATOM 1622 C C . VAL A 1 201 ? -19.180 24.305 -5.540 1.00 41.41 201 VAL A C 1
ATOM 1624 O O . VAL A 1 201 ? -18.687 24.903 -6.501 1.00 41.41 201 VAL A O 1
ATOM 1627 N N . PRO A 1 202 ? -20.460 23.899 -5.527 1.00 42.44 202 PRO A N 1
ATOM 1628 C CA . PRO A 1 202 ? -21.379 24.319 -6.564 1.00 42.44 202 PRO A CA 1
ATOM 1629 C C . PRO A 1 202 ? -21.385 25.843 -6.536 1.00 42.44 202 PRO A C 1
ATOM 1631 O O . PRO A 1 202 ? -21.854 26.464 -5.582 1.00 42.44 202 PRO A O 1
ATOM 1634 N N . VAL A 1 203 ? -20.761 26.443 -7.547 1.00 51.75 203 VAL A N 1
ATOM 1635 C CA . VAL A 1 203 ? -20.791 27.883 -7.735 1.00 51.75 203 VAL A CA 1
ATOM 1636 C C . VAL A 1 203 ? -22.236 28.174 -8.087 1.00 51.75 203 VAL A C 1
ATOM 1638 O O . VAL A 1 203 ? -22.691 27.800 -9.166 1.00 51.75 203 VAL A O 1
ATOM 1641 N N . ASP A 1 204 ? -22.981 28.756 -7.146 1.00 67.00 204 ASP A N 1
ATOM 1642 C CA . ASP A 1 204 ? -24.328 29.232 -7.431 1.00 67.00 204 ASP A CA 1
ATOM 1643 C C . ASP A 1 204 ? -24.219 30.158 -8.655 1.00 67.00 204 ASP A C 1
ATOM 1645 O O . ASP A 1 204 ? -23.504 31.165 -8.586 1.00 67.00 204 ASP A O 1
ATOM 1649 N N . PRO A 1 205 ? -24.879 29.841 -9.784 1.00 68.56 205 PRO A N 1
ATOM 1650 C CA . PRO A 1 205 ? -24.818 30.672 -10.983 1.00 68.56 205 PRO A CA 1
ATOM 1651 C C . PRO A 1 205 ? -25.355 32.095 -10.737 1.00 68.56 205 PRO A C 1
ATOM 1653 O O . PRO A 1 205 ? -25.122 32.988 -11.550 1.00 68.56 205 PRO A O 1
ATOM 1656 N N . ASN A 1 206 ? -26.025 32.336 -9.604 1.00 77.38 206 ASN A N 1
ATOM 1657 C CA . ASN A 1 206 ? -26.474 33.650 -9.153 1.00 77.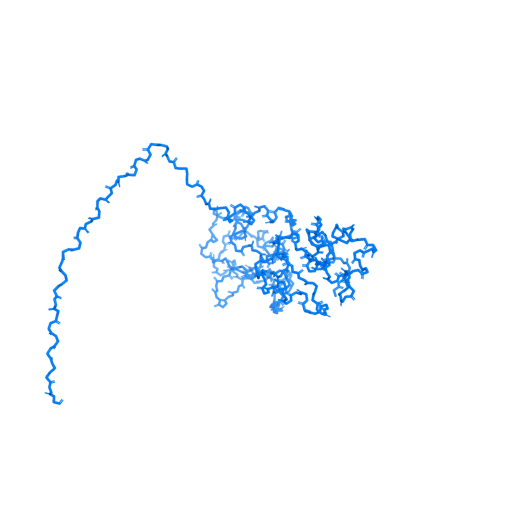38 206 ASN A CA 1
ATOM 1658 C C . ASN A 1 206 ? -25.525 34.342 -8.161 1.00 77.38 206 ASN A C 1
ATOM 1660 O O . ASN A 1 206 ? -25.826 35.460 -7.723 1.00 77.38 206 ASN A O 1
ATOM 1664 N N . PHE A 1 207 ? -24.379 33.747 -7.810 1.00 56.75 207 PHE A N 1
ATOM 16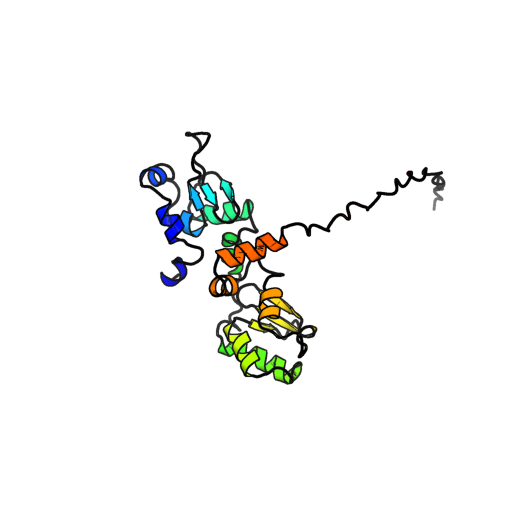65 C CA . PHE A 1 207 ? -23.394 34.368 -6.927 1.00 56.75 207 PHE A CA 1
ATOM 1666 C C . PHE A 1 207 ? -22.705 35.542 -7.635 1.00 56.75 207 PHE A C 1
ATOM 1668 O O . PHE A 1 207 ? -21.652 35.429 -8.261 1.00 56.75 207 PHE A O 1
ATOM 1675 N N . LYS A 1 208 ? -23.318 36.724 -7.535 1.00 67.88 208 LYS A N 1
ATOM 1676 C CA . LYS A 1 208 ? -22.706 37.981 -7.963 1.00 67.88 208 LYS A CA 1
ATOM 1677 C C . LYS A 1 208 ? -21.563 38.307 -7.010 1.00 67.88 208 LYS A C 1
ATOM 1679 O O . LYS A 1 208 ? -21.800 38.757 -5.889 1.00 67.88 208 LYS A O 1
ATOM 1684 N N . VAL A 1 209 ? -20.328 38.138 -7.479 1.00 52.25 209 VAL A N 1
ATOM 1685 C CA . VAL A 1 209 ? -19.138 38.670 -6.807 1.00 52.25 209 VAL A CA 1
ATOM 1686 C C . VAL A 1 209 ? -19.344 40.175 -6.639 1.00 52.25 209 VAL A C 1
ATOM 1688 O O . VAL A 1 209 ? -19.266 40.946 -7.600 1.00 52.25 209 VAL A O 1
ATOM 1691 N N . LYS A 1 210 ? -19.655 40.613 -5.415 1.00 60.84 210 LYS A N 1
ATOM 1692 C CA . LYS A 1 210 ? -19.607 42.033 -5.072 1.00 60.84 210 LYS A CA 1
ATOM 1693 C C . LYS A 1 210 ? -18.158 42.454 -5.277 1.00 60.84 210 LYS A C 1
ATOM 1695 O O . LYS A 1 210 ? -17.292 42.023 -4.524 1.00 60.84 210 LYS A O 1
ATOM 1700 N N . LYS A 1 211 ? -17.892 43.267 -6.304 1.00 52.16 211 LYS A N 1
ATOM 1701 C CA . LYS A 1 211 ? -16.611 43.963 -6.459 1.00 52.16 211 LYS A CA 1
ATOM 1702 C C . LYS A 1 211 ? -16.397 44.799 -5.199 1.00 52.16 211 LYS A C 1
ATOM 1704 O O . LYS A 1 211 ? -16.929 45.901 -5.090 1.00 52.16 211 LYS A O 1
ATOM 1709 N N . SER A 1 212 ? -15.667 44.263 -4.226 1.00 54.03 212 SER A N 1
ATOM 1710 C CA . SER A 1 212 ? -15.128 45.061 -3.139 1.00 54.03 212 SER A CA 1
ATOM 1711 C C . SER A 1 212 ? -14.094 45.982 -3.766 1.00 54.03 212 SER A C 1
ATOM 1713 O O . SER A 1 212 ? -13.053 45.536 -4.248 1.00 54.03 212 SER A O 1
ATOM 1715 N N . VAL A 1 213 ? -14.427 47.267 -3.826 1.00 59.66 213 VAL A N 1
ATOM 1716 C CA . VAL A 1 213 ? -13.472 48.319 -4.157 1.00 59.66 213 VAL A CA 1
ATOM 1717 C C . VAL A 1 213 ? -12.323 48.206 -3.149 1.00 59.66 213 VAL A C 1
ATOM 1719 O O . VAL A 1 213 ? -12.607 48.147 -1.950 1.00 59.66 213 VAL A O 1
ATOM 1722 N N . PRO A 1 214 ? -11.053 48.134 -3.583 1.00 49.25 214 PRO A N 1
ATOM 1723 C CA . PRO A 1 214 ? -9.938 48.110 -2.651 1.00 49.25 214 PRO A CA 1
ATOM 1724 C C . PRO A 1 214 ? -9.989 49.380 -1.802 1.00 49.25 214 PRO A C 1
ATOM 1726 O O . PRO A 1 214 ? -9.995 50.496 -2.329 1.00 49.25 214 PRO A O 1
ATOM 1729 N N . ALA A 1 215 ? -10.073 49.201 -0.483 1.00 54.56 215 ALA A N 1
ATOM 1730 C CA . ALA A 1 215 ? -9.914 50.297 0.454 1.00 54.56 215 ALA A CA 1
ATOM 1731 C C . ALA A 1 215 ? -8.538 50.924 0.197 1.00 54.56 215 ALA A C 1
ATOM 1733 O O . ALA A 1 215 ? -7.518 50.234 0.227 1.00 54.56 215 ALA A O 1
ATOM 1734 N N . LYS A 1 216 ? -8.518 52.224 -0.115 1.00 53.81 216 LYS A N 1
ATOM 1735 C CA . LYS A 1 216 ? -7.276 52.994 -0.176 1.00 53.81 216 LYS A CA 1
ATOM 1736 C C . LYS A 1 216 ? -6.566 52.827 1.167 1.00 53.81 216 LYS A C 1
ATOM 1738 O O . LYS A 1 216 ? -7.140 53.179 2.194 1.00 53.81 216 LYS A O 1
ATOM 1743 N N . LEU A 1 217 ? -5.339 52.305 1.145 1.00 46.19 217 LEU A N 1
ATOM 1744 C CA . LEU A 1 217 ? -4.417 52.431 2.268 1.00 46.19 217 LEU A CA 1
ATOM 1745 C C . LEU A 1 217 ? -4.184 53.926 2.501 1.00 46.19 217 LEU A C 1
ATOM 1747 O O . LEU A 1 217 ? -3.464 54.570 1.742 1.00 46.19 217 LEU A O 1
ATOM 1751 N N . THR A 1 218 ? -4.834 54.482 3.513 1.00 54.66 218 THR A N 1
ATOM 1752 C CA . THR A 1 218 ? -4.473 55.780 4.076 1.00 54.66 218 THR A CA 1
ATOM 1753 C C . THR A 1 218 ? -3.452 55.558 5.184 1.00 54.66 218 THR A C 1
ATOM 1755 O O . THR A 1 218 ? -3.732 54.845 6.143 1.00 54.66 218 THR A O 1
ATOM 1758 N N . ASP A 1 219 ? -2.282 56.159 4.980 1.00 50.00 219 ASP A N 1
ATOM 1759 C CA . ASP A 1 219 ? -1.304 56.657 5.949 1.00 50.00 219 ASP A CA 1
ATOM 1760 C C . ASP A 1 219 ? -0.961 55.776 7.161 1.00 50.00 219 ASP A C 1
ATOM 1762 O O . ASP A 1 219 ? -1.590 55.813 8.217 1.00 50.00 219 ASP A O 1
ATOM 1766 N N . VAL A 1 220 ? 0.157 55.058 7.024 1.00 55.94 220 VAL A N 1
ATOM 1767 C CA . VAL A 1 220 ? 0.930 54.524 8.150 1.00 55.94 220 VAL A CA 1
ATOM 1768 C C . VAL A 1 220 ? 1.639 55.700 8.844 1.00 55.94 220 VAL A C 1
ATOM 1770 O O . VAL A 1 220 ? 2.420 56.395 8.185 1.00 55.94 220 VAL A O 1
ATOM 1773 N N . PRO A 1 221 ? 1.433 55.941 10.152 1.00 53.50 221 PRO A N 1
ATOM 1774 C CA . PRO A 1 221 ? 2.199 56.943 10.881 1.00 53.50 221 PRO A CA 1
ATOM 1775 C C . PRO A 1 221 ? 3.669 56.515 10.949 1.00 53.50 221 PRO A C 1
ATOM 1777 O O . PRO A 1 221 ? 3.987 55.400 11.367 1.00 53.50 221 PRO A O 1
ATOM 1780 N N . LYS A 1 222 ? 4.575 57.411 10.546 1.00 56.12 222 LYS A N 1
ATOM 1781 C CA . LYS A 1 222 ? 6.014 57.255 10.773 1.00 56.12 222 LYS A CA 1
ATOM 1782 C C . LYS A 1 222 ? 6.265 57.255 12.280 1.00 56.12 222 LYS A C 1
ATOM 1784 O O . LYS A 1 222 ? 6.116 58.286 12.925 1.00 56.12 222 LYS A O 1
ATOM 1789 N N . ASN A 1 223 ? 6.636 56.100 12.821 1.00 57.53 223 ASN A N 1
ATOM 1790 C CA . ASN A 1 223 ? 7.115 55.993 14.191 1.00 57.53 223 ASN A CA 1
ATOM 1791 C C . ASN A 1 223 ? 8.539 56.564 14.254 1.00 57.53 223 ASN A C 1
ATOM 1793 O O . ASN A 1 223 ? 9.459 56.037 13.626 1.00 57.53 223 ASN A O 1
ATOM 1797 N N . GLU A 1 224 ? 8.698 57.658 14.992 1.00 57.59 224 GLU A N 1
ATOM 1798 C CA . GLU A 1 224 ? 9.982 58.251 15.346 1.00 57.59 224 GLU A CA 1
ATOM 1799 C C . GLU A 1 224 ? 10.686 57.343 16.363 1.00 57.59 224 GLU A C 1
ATOM 1801 O O . GLU A 1 224 ? 10.351 57.321 17.546 1.00 57.59 224 GLU A O 1
ATOM 1806 N N . PHE A 1 225 ? 11.668 56.567 15.904 1.00 56.44 225 PHE A N 1
ATOM 1807 C CA . PHE A 1 225 ? 12.637 55.939 16.797 1.00 56.44 225 PHE A CA 1
ATOM 1808 C C . PHE A 1 225 ? 13.730 56.956 17.127 1.00 56.44 225 PHE A C 1
ATOM 1810 O O . PHE A 1 225 ? 14.574 57.279 16.292 1.00 56.44 225 PHE A O 1
ATOM 1817 N N . SER A 1 226 ? 13.695 57.455 18.359 1.00 56.78 226 SER A N 1
ATOM 1818 C CA . SER A 1 226 ? 14.749 58.267 18.960 1.00 56.78 226 SER A CA 1
ATOM 1819 C C . SER A 1 226 ? 15.725 57.346 19.709 1.00 56.78 226 SER A C 1
ATOM 1821 O O . SER A 1 226 ? 15.273 56.593 20.576 1.00 56.78 226 SER A O 1
ATOM 1823 N N . PRO A 1 227 ? 17.038 57.346 19.411 1.00 61.00 227 PRO A N 1
ATOM 1824 C CA . PRO A 1 227 ? 18.013 56.598 20.191 1.00 61.00 227 PRO A CA 1
ATOM 1825 C C . PRO A 1 227 ? 18.518 57.471 21.345 1.00 61.00 227 PRO A C 1
ATOM 1827 O O . PRO A 1 227 ? 19.248 58.439 21.134 1.00 61.00 227 PRO A O 1
ATOM 1830 N N . ALA A 1 228 ? 18.147 57.122 22.576 1.00 60.28 228 ALA A N 1
ATOM 1831 C CA . ALA A 1 228 ? 18.797 57.655 23.766 1.00 60.28 228 ALA A CA 1
ATOM 1832 C C . ALA A 1 228 ? 19.896 56.686 24.218 1.00 60.28 228 ALA A C 1
ATOM 1834 O O . ALA A 1 228 ? 19.635 55.531 24.547 1.00 60.28 228 ALA A O 1
ATOM 1835 N N . PHE A 1 229 ? 21.121 57.202 24.195 1.00 62.22 229 PHE A N 1
ATOM 1836 C CA . PHE A 1 229 ? 22.295 56.685 24.885 1.00 62.22 229 PHE A CA 1
ATOM 1837 C C . PHE A 1 229 ? 22.008 56.474 26.379 1.00 62.22 229 PHE A C 1
ATOM 1839 O O . PHE A 1 229 ? 21.408 57.355 26.993 1.00 62.22 229 PHE A O 1
ATOM 1846 N N . TYR A 1 230 ? 22.467 55.354 26.942 1.00 58.66 230 TYR A N 1
ATOM 1847 C CA . TYR A 1 230 ? 23.447 55.265 28.040 1.00 58.66 230 TYR A CA 1
ATOM 1848 C C . TYR A 1 230 ? 23.871 53.806 28.235 1.00 58.66 230 TYR A C 1
ATOM 1850 O O . TYR A 1 230 ? 22.987 52.924 28.173 1.00 58.66 230 TYR A O 1
#

Secondary structure (DSSP, 8-state):
--TTSTTTTTHHHHHHT--HHHHHH--SS-HHHHHHTTEEE-SS-SSTT---EEETTT--EEPPPSSHHHHHHHHHHH-TT-HHHHHHHTTS---GGG-SHHHHHHHHHHHHHHT-TTS-HHHHHHHHHTTEEEETTTTEEEETTT--EEEGGG--TTS--HHHHHHHHHHTTT--HHHHHHH-HHHHHHHHHHHHS-------TT------PPPP--------------

Organism: Oikopleura dioica (NCBI:txid34765)

pLDDT: mean 77.4, std 16.58, range [34.91, 97.56]

Radius of gyration: 25.74 Å; chains: 1; bounding box: 50×74×61 Å